Protein AF-A0A1B6ILL7-F1 (afdb_monomer_lite)

Organism: NCBI:txid320908

Sequence (330 aa):
GHCGGVLTAARGVIQTPQFPRRFSTPLHCRWVVDASHHANSQDSSIVVYFTQLFVSGGLTFTEFDYYEPDSTFQLGGRVIHTVTEQNVTTVQWLMTPRHYLVIDFSLERLEGNHLRVLDDLLEVYGFNITYEIRSEVRNTSCSVIGCSLSGHCYASRDFRDYWCACFEGFFGPDCGQGPLCQSTSLCKNGATCRQAGAAVVICMCPEGFTGTKCEVPLLDDGCEEEDGCTTQCPEDATGEPCACSPNSIPLTRDRARYEGTVRLNNVSAVRTCLESATCTLKPMLTKQISKYLKSSNLSVTEDLRVIDVGFSGEVRFHFWGGKRDGSRVR

Secondary structure (DSSP, 8-state):
---EEEE-SSEEEEE-TTTTS---SSEEEEEEEE-GGGTTSTT-EEEEEEEEE-BSSSEEEEEESEE-TT-S-EES-EEEEE--TTTTTT--EEEESSSEEEEEEEES-STT-B---TTTT----SEEEEEEEESS--TT---TTTTTTSEEEEE-TTSS-EEEEEPTT-BSTTS-B-PBPS-TTSS-TTPEEEEETTTEEEEEPPTTEESTTS-EE-------S-TT------TT-SS------TT-----S-EEEEEEEEE-S-HHHHHHHHTSTT--HHHHHHHHHHHHHHHTT-S-EEEEEEEEE-TTSEEEEEEEEEGGGHHHH-

Radius of gyration: 26.34 Å; chains: 1; bounding box: 54×64×72 Å

InterPro domains:
  IPR000742 EGF-like domain [PF00008] (181-211)
  IPR000742 EGF-like domain [PS00022] (164-175)
  IPR000742 EGF-like domain [PS00022] (203-214)
  IPR000742 EGF-like domain [PS01186] (164-175)
  IPR000742 EGF-like domain [PS01186] (203-214)
  IPR000742 EGF-like domain [PS50026] (138-176)
  IPR000742 EGF-like domain [PS50026] (177-215)
  IPR000742 EGF-like domain [SM00181] (141-176)
  IPR000742 EGF-like domain [SM00181] (180-215)
  IPR000859 CUB domain [PS01180] (3-134)
  IPR035914 Spermadhesin, CUB domain superfamily [G3DSA:2.60.120.290] (2-135)
  IPR035914 Spermadhesin, CUB domain superfamily [SSF49854] (2-132)
  IPR050906 Notch signaling pathway [PTHR24044] (140-257)

Structure (mmCIF, N/CA/C/O backbone):
data_AF-A0A1B6ILL7-F1
#
_entry.id   AF-A0A1B6ILL7-F1
#
loop_
_atom_site.group_PDB
_atom_site.id
_atom_site.type_symbol
_atom_site.label_atom_id
_atom_site.label_alt_id
_atom_site.label_comp_id
_atom_site.label_asym_id
_atom_site.label_entity_id
_atom_site.label_seq_id
_atom_site.pdbx_PDB_ins_code
_atom_site.Cartn_x
_atom_site.Cartn_y
_atom_site.Cartn_z
_atom_site.occupancy
_atom_site.B_iso_or_equiv
_atom_site.auth_seq_id
_atom_site.auth_comp_id
_atom_site.auth_asym_id
_atom_site.auth_atom_id
_atom_site.pdbx_PDB_model_num
ATOM 1 N N . GLY A 1 1 ? 7.041 -22.962 -13.239 1.00 51.34 1 GLY A N 1
ATOM 2 C CA . GLY A 1 1 ? 6.273 -22.129 -14.182 1.00 51.34 1 GLY A CA 1
ATOM 3 C C . GLY A 1 1 ? 7.066 -20.870 -14.416 1.00 51.34 1 GLY A C 1
ATOM 4 O O . GLY A 1 1 ? 7.533 -20.309 -13.438 1.00 51.34 1 GLY A O 1
ATOM 5 N N . HIS A 1 2 ? 7.299 -20.487 -15.668 1.00 74.31 2 HIS A N 1
ATOM 6 C CA . HIS A 1 2 ? 8.065 -19.281 -15.983 1.00 74.31 2 HIS A CA 1
ATOM 7 C C . HIS A 1 2 ? 7.314 -18.038 -15.475 1.00 74.31 2 HIS A C 1
ATOM 9 O O . HIS A 1 2 ? 6.104 -17.929 -15.670 1.00 74.31 2 HIS A O 1
ATOM 15 N N . CYS A 1 3 ? 8.022 -17.135 -14.804 1.00 90.81 3 CYS A N 1
ATOM 16 C CA . CYS A 1 3 ? 7.540 -15.834 -14.345 1.00 90.81 3 CYS A CA 1
ATOM 17 C C . CYS A 1 3 ? 8.631 -14.791 -14.569 1.00 90.81 3 CYS A C 1
ATOM 19 O O . CYS A 1 3 ? 9.808 -15.137 -14.656 1.00 90.81 3 CYS A O 1
ATOM 21 N N . GLY A 1 4 ? 8.240 -13.522 -14.638 1.00 93.25 4 GLY A N 1
ATOM 22 C CA . GLY A 1 4 ? 9.152 -12.443 -14.990 1.00 93.25 4 GLY A CA 1
ATOM 23 C C . GLY A 1 4 ? 9.047 -12.020 -16.452 1.00 93.25 4 GLY A C 1
ATOM 24 O O . GLY A 1 4 ? 8.109 -12.396 -17.157 1.00 93.25 4 GLY A O 1
ATOM 25 N N . GLY A 1 5 ? 10.017 -11.223 -16.886 1.00 94.25 5 GLY A N 1
ATOM 26 C CA . GLY A 1 5 ? 10.112 -10.673 -18.236 1.00 94.25 5 GLY A CA 1
ATOM 27 C C . GLY A 1 5 ? 10.244 -9.152 -18.251 1.00 94.25 5 GLY A C 1
ATOM 28 O O . GLY A 1 5 ? 10.162 -8.486 -17.216 1.00 94.25 5 GLY A O 1
ATOM 29 N N . VAL A 1 6 ? 10.451 -8.606 -19.448 1.00 95.06 6 VAL A N 1
ATOM 30 C CA . VAL A 1 6 ? 10.576 -7.162 -19.676 1.00 95.06 6 VAL A CA 1
ATOM 31 C C . VAL A 1 6 ? 9.208 -6.573 -20.014 1.00 95.06 6 VAL A C 1
ATOM 33 O O . VAL A 1 6 ? 8.474 -7.104 -20.847 1.00 95.06 6 VAL A O 1
ATOM 36 N N . LEU A 1 7 ? 8.866 -5.473 -19.354 1.00 95.75 7 LEU A N 1
ATOM 37 C CA . LEU A 1 7 ? 7.587 -4.785 -19.422 1.00 95.75 7 LEU A CA 1
ATOM 38 C C . LEU A 1 7 ? 7.812 -3.375 -19.974 1.00 95.75 7 LEU A C 1
ATOM 40 O O . LEU A 1 7 ? 8.298 -2.496 -19.270 1.00 95.75 7 LEU A O 1
ATOM 44 N N . THR A 1 8 ? 7.434 -3.162 -21.234 1.00 94.06 8 THR A N 1
ATOM 45 C CA . THR A 1 8 ? 7.598 -1.880 -21.946 1.00 94.06 8 THR A CA 1
ATOM 46 C C . THR A 1 8 ? 6.289 -1.108 -22.103 1.00 94.06 8 THR A C 1
ATOM 48 O O . THR A 1 8 ? 6.267 -0.006 -22.646 1.00 94.06 8 THR A O 1
ATOM 51 N N . ALA A 1 9 ? 5.158 -1.673 -21.673 1.00 93.69 9 ALA A N 1
ATOM 52 C CA . ALA A 1 9 ? 3.874 -0.985 -21.737 1.00 93.69 9 ALA A CA 1
ATOM 53 C C . ALA A 1 9 ? 3.819 0.156 -20.709 1.00 93.69 9 ALA A C 1
ATOM 55 O O . ALA A 1 9 ? 4.300 -0.002 -19.589 1.00 93.69 9 ALA A O 1
ATOM 56 N N . ALA A 1 10 ? 3.140 1.257 -21.057 1.00 92.56 10 ALA A N 1
ATOM 57 C CA . ALA A 1 10 ? 2.941 2.418 -20.177 1.00 92.56 10 ALA A CA 1
ATOM 58 C C . ALA A 1 10 ? 2.243 2.080 -18.849 1.00 92.56 10 ALA A C 1
ATOM 60 O O . ALA A 1 10 ? 2.272 2.864 -17.908 1.00 92.56 10 ALA A O 1
ATOM 61 N N . ARG A 1 11 ? 1.566 0.934 -18.783 1.00 94.19 11 ARG A N 1
ATOM 62 C CA . ARG A 1 11 ? 0.926 0.409 -17.584 1.00 94.19 11 ARG A CA 1
ATOM 63 C C . ARG A 1 11 ? 0.717 -1.089 -17.711 1.00 94.19 11 ARG A C 1
ATOM 65 O O . ARG A 1 11 ? 0.526 -1.586 -18.823 1.00 94.19 11 ARG A O 1
ATOM 72 N N . GLY A 1 12 ? 0.664 -1.786 -16.587 1.00 95.31 12 GLY A N 1
ATOM 73 C CA . GLY A 1 12 ? 0.350 -3.207 -16.570 1.00 95.31 12 GLY A CA 1
ATOM 74 C C . GLY A 1 12 ? 0.209 -3.786 -15.170 1.00 95.31 12 GLY A C 1
ATOM 75 O O . GLY A 1 12 ? 0.117 -3.067 -14.177 1.00 95.31 12 GLY A O 1
ATOM 76 N N . VAL A 1 13 ? 0.173 -5.114 -15.125 1.00 95.88 13 VAL A N 1
ATOM 77 C CA . VAL A 1 13 ? 0.046 -5.911 -13.906 1.00 95.88 13 VAL A CA 1
ATOM 78 C C . VAL A 1 13 ? 1.269 -6.802 -13.765 1.00 95.88 13 VAL A C 1
ATOM 80 O O . VAL A 1 13 ? 1.734 -7.385 -14.746 1.00 95.88 13 VAL A O 1
ATOM 83 N N . ILE A 1 14 ? 1.746 -6.947 -12.536 1.00 97.00 14 ILE A N 1
ATOM 84 C CA . ILE A 1 14 ? 2.821 -7.853 -12.155 1.00 97.00 14 ILE A CA 1
ATOM 85 C C . ILE A 1 14 ? 2.246 -8.813 -11.127 1.00 97.00 14 ILE A C 1
ATOM 87 O O . ILE A 1 14 ? 1.774 -8.398 -10.070 1.00 97.00 14 ILE A O 1
ATOM 91 N N . GLN A 1 15 ? 2.256 -10.101 -11.452 1.00 95.69 15 GLN A N 1
ATOM 92 C CA . GLN A 1 15 ? 1.637 -11.114 -10.609 1.00 95.69 15 GLN A CA 1
ATOM 93 C C . GLN A 1 15 ? 2.487 -12.371 -10.505 1.00 95.69 15 GLN A C 1
ATOM 95 O O . GLN A 1 15 ? 3.164 -12.769 -11.457 1.00 95.69 15 GLN A O 1
ATOM 100 N N . THR A 1 16 ? 2.400 -13.028 -9.355 1.00 94.94 16 THR A N 1
ATOM 101 C CA . THR A 1 16 ? 2.967 -14.363 -9.161 1.00 94.94 16 THR A CA 1
ATOM 102 C C . THR A 1 16 ? 2.256 -15.397 -10.041 1.00 94.94 16 THR A C 1
ATOM 104 O O . THR A 1 16 ? 1.079 -15.223 -10.378 1.00 94.94 16 THR A O 1
ATOM 107 N N . PRO A 1 17 ? 2.921 -16.512 -10.398 1.00 93.81 17 PRO A N 1
ATOM 108 C CA . PRO A 1 17 ? 2.271 -17.611 -11.103 1.00 93.81 17 PRO A CA 1
ATOM 109 C C . PRO A 1 17 ? 0.996 -18.058 -10.395 1.00 93.81 17 PRO A C 1
ATOM 111 O O . PRO A 1 17 ? 0.984 -18.195 -9.177 1.00 93.81 17 PRO A O 1
ATOM 114 N N . GLN A 1 18 ? -0.053 -18.330 -11.172 1.00 91.19 18 GLN A N 1
ATOM 115 C CA . GLN A 1 18 ? -1.309 -18.910 -10.683 1.00 91.19 18 GLN A CA 1
ATOM 116 C C . GLN A 1 18 ? -2.054 -18.072 -9.631 1.00 91.19 18 GLN A C 1
ATOM 118 O O . GLN A 1 18 ? -3.020 -18.584 -9.068 1.00 91.19 18 GLN A O 1
ATOM 123 N N . PHE A 1 19 ? -1.677 -16.805 -9.410 1.00 91.38 19 PHE A N 1
ATOM 124 C CA . PHE A 1 19 ? -2.383 -15.904 -8.498 1.00 91.38 19 PHE A CA 1
ATOM 125 C C . PHE A 1 19 ? -3.909 -15.947 -8.742 1.00 91.38 19 PHE A C 1
ATOM 127 O O . PHE A 1 19 ? -4.333 -15.888 -9.900 1.00 91.38 19 PHE A O 1
ATOM 134 N N . PRO A 1 20 ? -4.753 -16.059 -7.697 1.00 91.19 20 PRO A N 1
ATOM 135 C CA . PRO A 1 20 ? -4.432 -16.056 -6.261 1.00 91.19 20 PRO A CA 1
ATOM 136 C C . PRO A 1 20 ? -4.118 -17.441 -5.662 1.00 91.19 20 PRO A C 1
ATOM 138 O O . PRO A 1 20 ? -4.041 -17.583 -4.447 1.00 91.19 20 PRO A O 1
ATOM 141 N N . ARG A 1 21 ? -3.983 -18.490 -6.477 1.00 89.12 21 ARG A N 1
ATOM 142 C CA . ARG A 1 21 ? -3.781 -19.872 -6.017 1.00 89.12 21 ARG A CA 1
ATOM 143 C C . ARG A 1 21 ? -2.320 -20.148 -5.656 1.00 89.12 21 ARG A C 1
ATOM 145 O O . ARG A 1 21 ? -1.407 -19.445 -6.083 1.00 89.12 21 ARG A O 1
ATOM 152 N N . ARG A 1 22 ? -2.110 -21.235 -4.906 1.00 88.81 22 ARG A N 1
ATOM 153 C CA . ARG A 1 22 ? -0.781 -21.791 -4.595 1.00 88.81 22 ARG A CA 1
ATOM 154 C C . ARG A 1 22 ? 0.027 -22.030 -5.874 1.00 88.81 22 ARG A C 1
ATOM 156 O O . ARG A 1 22 ? -0.527 -22.487 -6.869 1.00 88.81 22 ARG A O 1
ATOM 163 N N . PHE A 1 23 ? 1.334 -21.807 -5.794 1.00 89.81 23 PHE A N 1
ATOM 164 C CA . PHE A 1 23 ? 2.310 -22.041 -6.862 1.00 89.81 23 PHE A CA 1
ATOM 165 C C . PHE A 1 23 ? 3.523 -22.814 -6.328 1.00 89.81 23 PHE A C 1
ATOM 167 O O . PHE A 1 23 ? 3.747 -22.866 -5.127 1.00 89.81 23 PHE A O 1
ATOM 174 N N . SER A 1 24 ? 4.317 -23.435 -7.199 1.00 90.88 24 SER A N 1
ATOM 175 C CA . SER A 1 24 ? 5.471 -24.250 -6.781 1.00 90.88 24 SER A CA 1
ATOM 176 C C . SER A 1 24 ? 6.665 -23.406 -6.308 1.00 90.88 24 SER A C 1
ATOM 178 O O . SER A 1 24 ? 6.976 -22.393 -6.933 1.00 90.88 24 SER A O 1
ATOM 180 N N . THR A 1 25 ? 7.366 -23.870 -5.267 1.00 90.75 25 THR A N 1
ATOM 181 C CA . THR A 1 25 ? 8.653 -23.328 -4.782 1.00 90.75 25 THR A CA 1
ATOM 182 C C . THR A 1 25 ? 9.772 -24.388 -4.881 1.00 90.75 25 THR A C 1
ATOM 184 O O . THR A 1 25 ? 9.448 -25.580 -4.924 1.00 90.75 25 THR A O 1
ATOM 187 N N . PRO A 1 26 ? 11.068 -24.009 -4.921 1.00 93.25 26 PRO A N 1
ATOM 188 C CA . PRO A 1 26 ? 11.596 -22.643 -4.912 1.00 93.25 26 PRO A CA 1
ATOM 189 C C . PRO A 1 26 ? 11.213 -21.872 -6.180 1.00 93.25 26 PRO A C 1
ATOM 191 O O . PRO A 1 26 ? 11.161 -22.431 -7.276 1.00 93.25 26 PRO A O 1
ATOM 194 N N . LEU A 1 27 ? 10.882 -20.594 -6.016 1.00 93.31 27 LEU A N 1
ATOM 195 C CA . LEU A 1 27 ? 10.456 -19.703 -7.088 1.00 93.31 27 LEU A CA 1
ATOM 196 C C . LEU A 1 27 ? 11.393 -18.501 -7.151 1.00 93.31 27 LEU A C 1
ATOM 198 O O . LEU A 1 27 ? 11.634 -17.854 -6.135 1.00 93.31 27 LEU A O 1
ATOM 202 N N . HIS A 1 28 ? 11.863 -18.181 -8.354 1.00 95.06 28 HIS A N 1
ATOM 203 C CA . HIS A 1 28 ? 12.592 -16.953 -8.639 1.00 95.06 28 HIS A CA 1
ATOM 204 C C . HIS A 1 28 ? 11.979 -16.290 -9.871 1.00 95.06 28 HIS A C 1
ATOM 206 O O . HIS A 1 28 ? 11.934 -16.887 -10.947 1.00 95.06 28 HIS A O 1
ATOM 212 N N . CYS A 1 29 ? 11.479 -15.072 -9.696 1.00 96.31 29 CYS A N 1
ATOM 213 C CA . CYS A 1 29 ? 10.877 -14.266 -10.745 1.00 96.31 29 CYS A CA 1
ATOM 214 C C . CYS A 1 29 ? 11.574 -12.911 -10.804 1.00 96.31 29 CYS A C 1
ATOM 216 O O . CYS A 1 29 ? 11.812 -12.298 -9.764 1.00 96.31 29 CYS A O 1
ATOM 218 N N . ARG A 1 30 ? 11.814 -12.415 -12.017 1.00 96.25 30 ARG A N 1
ATOM 219 C CA . ARG A 1 30 ? 12.350 -11.073 -12.247 1.00 96.25 30 ARG A CA 1
ATOM 220 C C . ARG A 1 30 ? 11.538 -10.348 -13.301 1.00 96.25 30 ARG A C 1
ATOM 222 O O . ARG A 1 30 ? 11.505 -10.778 -14.453 1.00 96.25 30 ARG A O 1
ATOM 229 N N . TRP A 1 31 ? 10.924 -9.236 -12.924 1.00 97.38 31 TRP A N 1
ATOM 230 C CA . TRP A 1 31 ? 10.285 -8.319 -13.863 1.00 97.38 31 TRP A CA 1
ATOM 231 C C . TRP A 1 31 ? 11.134 -7.069 -14.025 1.00 97.38 31 TRP A C 1
ATOM 233 O O . TRP A 1 31 ? 11.670 -6.554 -13.049 1.00 97.38 31 TRP A O 1
ATOM 243 N N . VAL A 1 32 ? 11.241 -6.578 -15.254 1.00 96.44 32 VAL A N 1
ATOM 244 C CA . VAL A 1 32 ? 11.964 -5.344 -15.572 1.00 96.44 32 VAL A CA 1
ATOM 245 C C . VAL A 1 32 ? 10.976 -4.390 -16.214 1.00 96.44 32 VAL A C 1
ATOM 247 O O . VAL A 1 32 ? 10.516 -4.650 -17.321 1.00 96.44 32 VAL A O 1
ATOM 250 N N . VAL A 1 33 ? 10.623 -3.310 -15.528 1.00 96.62 33 VAL A N 1
ATOM 251 C CA . VAL A 1 33 ? 9.832 -2.227 -16.117 1.00 96.62 33 VAL A CA 1
ATOM 252 C C . VAL A 1 33 ? 10.791 -1.277 -16.817 1.00 96.62 33 VAL A C 1
ATOM 254 O O . VAL A 1 33 ? 11.642 -0.669 -16.167 1.00 96.62 33 VAL A O 1
ATOM 257 N N . ASP A 1 34 ? 10.645 -1.177 -18.134 1.00 94.12 34 ASP A N 1
ATOM 258 C CA . ASP A 1 34 ? 11.431 -0.305 -18.998 1.00 94.12 34 ASP A CA 1
ATOM 259 C C . ASP A 1 34 ? 10.568 0.874 -19.465 1.00 94.12 34 ASP A C 1
ATOM 261 O O . ASP A 1 34 ? 9.656 0.743 -20.287 1.00 94.12 34 ASP A O 1
ATOM 265 N N . ALA A 1 35 ? 10.869 2.041 -18.903 1.00 92.94 35 ALA A N 1
ATOM 266 C CA . ALA A 1 35 ? 10.242 3.316 -19.208 1.00 92.94 35 ALA A CA 1
ATOM 267 C C . ALA A 1 35 ? 11.091 4.205 -20.132 1.00 92.94 35 ALA A C 1
ATOM 269 O O . ALA A 1 35 ? 10.715 5.354 -20.372 1.00 92.94 35 ALA A O 1
ATOM 270 N N . SER A 1 36 ? 12.206 3.707 -20.680 1.00 88.75 36 SER A N 1
ATOM 271 C CA . SER A 1 36 ? 13.132 4.496 -21.509 1.00 88.75 36 SER A CA 1
ATOM 272 C C . SER A 1 36 ? 12.457 5.095 -22.749 1.00 88.75 36 SER A C 1
ATOM 274 O O . SER A 1 36 ? 12.688 6.251 -23.096 1.00 88.75 36 SER A O 1
ATOM 276 N N . HIS A 1 37 ? 11.540 4.351 -23.370 1.00 84.38 37 HIS A N 1
ATOM 277 C CA . HIS A 1 37 ? 10.774 4.799 -24.537 1.00 84.38 37 HIS A CA 1
ATOM 278 C C . HIS A 1 37 ? 9.607 5.742 -24.202 1.00 84.38 37 HIS A C 1
ATOM 280 O O . HIS A 1 37 ? 9.042 6.366 -25.100 1.00 84.38 37 HIS A O 1
ATOM 286 N N . HIS A 1 38 ? 9.245 5.861 -22.922 1.00 79.88 38 HIS A N 1
ATOM 287 C CA . HIS A 1 38 ? 8.177 6.747 -22.440 1.00 79.88 38 HIS A CA 1
ATOM 288 C C . HIS A 1 38 ? 8.719 8.090 -21.928 1.00 79.88 38 HIS A C 1
ATOM 290 O O . HIS A 1 38 ? 7.943 8.994 -21.626 1.00 79.88 38 HIS A O 1
ATOM 296 N N . ALA A 1 39 ? 10.046 8.253 -21.930 1.00 60.75 39 ALA A N 1
ATOM 297 C CA . ALA A 1 39 ? 10.789 9.416 -21.449 1.00 60.75 39 ALA A CA 1
ATOM 298 C C . ALA A 1 39 ? 10.641 10.701 -22.294 1.00 60.75 39 ALA A C 1
ATOM 300 O O . ALA A 1 39 ? 11.351 11.676 -22.054 1.00 60.75 39 ALA A O 1
ATOM 301 N N . ASN A 1 40 ? 9.713 10.754 -23.260 1.00 59.31 40 ASN A N 1
ATOM 302 C CA . ASN A 1 40 ? 9.445 11.976 -24.034 1.00 59.31 40 ASN A CA 1
ATOM 303 C C . ASN A 1 40 ? 8.960 13.154 -23.160 1.00 59.31 40 ASN A C 1
ATOM 305 O O . ASN A 1 40 ? 8.982 14.297 -23.611 1.00 59.31 40 ASN A O 1
ATOM 309 N N . SER A 1 41 ? 8.580 12.904 -21.905 1.00 56.78 41 SER A N 1
ATOM 310 C CA . SER A 1 41 ? 8.524 13.910 -20.843 1.00 56.78 41 SER A CA 1
ATOM 311 C C . SER A 1 41 ? 9.617 13.611 -19.814 1.00 56.78 41 SER A C 1
ATOM 313 O O . SER A 1 41 ? 9.608 12.525 -19.228 1.00 56.78 41 SER A O 1
ATOM 315 N N . GLN A 1 42 ? 10.506 14.575 -19.548 1.00 58.03 42 GLN A N 1
ATOM 316 C CA . GLN A 1 42 ? 11.561 14.491 -18.518 1.00 58.03 42 GLN A CA 1
ATOM 317 C C . GLN A 1 42 ? 11.028 14.185 -17.100 1.00 58.03 42 GLN A C 1
ATOM 319 O O . GLN A 1 42 ? 11.813 13.856 -16.218 1.00 58.03 42 GLN A O 1
ATOM 324 N N . ASP A 1 43 ? 9.707 14.211 -16.908 1.00 68.25 43 ASP A N 1
ATOM 325 C CA . ASP A 1 43 ? 9.024 13.988 -15.632 1.00 68.25 43 ASP A CA 1
ATOM 326 C C . ASP A 1 43 ? 8.344 12.611 -15.515 1.00 68.25 43 ASP A C 1
ATOM 328 O O . ASP A 1 43 ? 7.605 12.365 -14.564 1.00 68.25 43 ASP A O 1
ATOM 332 N N . SER A 1 44 ? 8.527 11.696 -16.476 1.00 83.88 44 SER A N 1
ATOM 333 C CA . SER A 1 44 ? 7.911 10.362 -16.379 1.00 83.88 44 SER A CA 1
ATOM 334 C C . SER A 1 44 ? 8.606 9.501 -15.318 1.00 83.88 44 SER A C 1
ATOM 336 O O . SER A 1 44 ? 9.808 9.266 -15.379 1.00 83.88 44 SER A O 1
ATOM 338 N N . SER A 1 45 ? 7.838 9.026 -14.339 1.00 92.69 45 SER A N 1
ATOM 339 C CA . SER A 1 45 ? 8.294 8.142 -13.265 1.00 92.69 45 SER A CA 1
ATOM 340 C C . SER A 1 45 ? 7.577 6.798 -13.345 1.00 92.69 45 SER A C 1
ATOM 342 O O . SER A 1 45 ? 6.466 6.698 -13.865 1.00 92.69 45 SER A O 1
ATOM 344 N N . ILE A 1 46 ? 8.190 5.745 -12.819 1.00 95.38 46 ILE A N 1
ATOM 345 C CA . ILE A 1 46 ? 7.537 4.443 -12.674 1.00 95.38 46 ILE A CA 1
ATOM 346 C C . ILE A 1 46 ? 6.866 4.417 -11.306 1.00 95.38 46 ILE A C 1
ATOM 348 O O . ILE A 1 46 ? 7.543 4.520 -10.283 1.00 95.38 46 ILE A O 1
ATOM 352 N N . VAL A 1 47 ? 5.543 4.269 -11.285 1.00 95.88 47 VAL A N 1
ATOM 353 C CA . VAL A 1 47 ? 4.745 4.123 -10.065 1.00 95.88 47 VAL A CA 1
ATOM 354 C C . VAL A 1 47 ? 4.238 2.691 -9.979 1.00 95.88 47 VAL A C 1
ATOM 356 O O . VAL A 1 47 ? 3.670 2.176 -10.941 1.00 95.88 47 VAL A O 1
ATOM 359 N N . VAL A 1 48 ? 4.415 2.053 -8.827 1.00 97.31 48 VAL A N 1
ATOM 360 C CA . VAL A 1 48 ? 3.876 0.719 -8.539 1.00 97.31 48 VAL A CA 1
ATOM 361 C C . VAL A 1 48 ? 2.904 0.833 -7.375 1.00 97.31 48 VAL A C 1
ATOM 363 O O . VAL A 1 48 ? 3.273 1.337 -6.316 1.00 97.31 48 VAL A O 1
ATOM 366 N N . TYR A 1 49 ? 1.677 0.353 -7.561 1.00 96.12 49 TYR A N 1
ATOM 367 C CA . TYR A 1 49 ? 0.640 0.322 -6.533 1.00 96.12 49 TYR A CA 1
ATOM 368 C C . TYR A 1 49 ? 0.496 -1.096 -5.989 1.00 96.12 49 TYR A C 1
ATOM 370 O O . TYR A 1 49 ? 0.322 -2.060 -6.740 1.00 96.12 49 TYR A O 1
ATOM 378 N N . PHE A 1 50 ? 0.523 -1.236 -4.667 1.00 95.19 50 PHE A N 1
ATOM 379 C CA . PHE A 1 50 ? 0.377 -2.518 -3.982 1.00 95.19 50 PHE A CA 1
ATOM 380 C C . PHE A 1 50 ? -1.100 -2.874 -3.809 1.00 95.19 50 PHE A C 1
ATOM 382 O O . PHE A 1 50 ? -1.601 -3.051 -2.698 1.00 95.19 50 PHE A O 1
ATOM 389 N N . THR A 1 51 ? -1.796 -2.981 -4.944 1.00 94.56 51 THR A N 1
ATOM 390 C CA . THR A 1 51 ? -3.223 -3.307 -5.018 1.00 94.56 51 THR A CA 1
ATOM 391 C C . THR A 1 51 ? -3.522 -4.607 -4.285 1.00 94.56 51 THR A C 1
ATOM 393 O O . THR A 1 51 ? -4.333 -4.625 -3.365 1.00 94.56 51 THR A O 1
ATOM 396 N N . GLN A 1 52 ? -2.830 -5.693 -4.630 1.00 93.88 52 GLN A N 1
ATOM 397 C CA . GLN A 1 52 ? -3.048 -7.011 -4.032 1.00 93.88 52 GLN A CA 1
ATOM 398 C C . GLN A 1 52 ? -1.717 -7.645 -3.625 1.00 93.88 52 GLN A C 1
ATOM 400 O O . GLN A 1 52 ? -1.244 -8.589 -4.257 1.00 93.88 52 GLN A O 1
ATOM 405 N N . LEU A 1 53 ? -1.085 -7.097 -2.585 1.00 93.31 53 LEU A N 1
ATOM 406 C CA . LEU A 1 53 ? 0.158 -7.620 -2.016 1.00 93.31 53 LEU A CA 1
ATOM 407 C C . LEU A 1 53 ? -0.152 -8.503 -0.801 1.00 93.31 53 LEU A C 1
ATOM 409 O O . LEU A 1 53 ? -0.507 -7.989 0.255 1.00 93.31 53 LEU A O 1
ATOM 413 N N . PHE A 1 54 ? -0.008 -9.823 -0.952 1.00 90.94 54 PHE A N 1
ATOM 414 C CA . PHE A 1 54 ? -0.234 -10.784 0.135 1.00 90.94 54 PHE A CA 1
ATOM 415 C C . PHE A 1 54 ? 1.040 -11.492 0.596 1.00 90.94 54 PHE A C 1
ATOM 417 O O . PHE A 1 54 ? 0.960 -12.353 1.464 1.00 90.94 54 PHE A O 1
ATOM 424 N N . VAL A 1 55 ? 2.214 -11.150 0.058 1.00 91.38 55 VAL A N 1
ATOM 425 C CA . VAL A 1 55 ? 3.495 -11.689 0.544 1.00 91.38 55 VAL A CA 1
ATOM 426 C C . VAL A 1 55 ? 4.106 -10.772 1.598 1.00 91.38 55 VAL A C 1
ATOM 428 O O . VAL A 1 55 ? 4.081 -9.555 1.440 1.00 91.38 55 VAL A O 1
ATOM 431 N N . SER A 1 56 ? 4.667 -11.346 2.662 1.00 89.19 56 SER A N 1
ATOM 432 C CA . SER A 1 56 ? 5.333 -10.603 3.743 1.00 89.19 56 SER A CA 1
ATOM 433 C C . SER A 1 56 ? 6.845 -10.444 3.540 1.00 89.19 56 SER A C 1
ATOM 435 O O . SER A 1 56 ? 7.501 -9.749 4.314 1.00 89.19 56 SER A O 1
ATOM 437 N N . GLY A 1 57 ? 7.404 -11.049 2.492 1.00 92.12 57 GLY A N 1
ATOM 438 C CA . GLY A 1 57 ? 8.830 -11.024 2.200 1.00 92.12 57 GLY A CA 1
ATOM 439 C C . GLY A 1 57 ? 9.187 -11.592 0.828 1.00 92.12 57 GLY A C 1
ATOM 440 O O . GLY A 1 57 ? 8.342 -12.094 0.080 1.00 92.12 57 GLY A O 1
ATOM 441 N N . GLY A 1 58 ? 10.474 -11.486 0.490 1.00 93.06 58 GLY A N 1
ATOM 442 C CA . GLY A 1 58 ? 11.049 -12.020 -0.748 1.00 93.06 58 GLY A CA 1
ATOM 443 C C . GLY A 1 58 ? 10.861 -11.143 -1.988 1.00 93.06 58 GLY A C 1
ATOM 444 O O . GLY A 1 58 ? 11.393 -11.496 -3.035 1.00 93.06 58 GLY A O 1
ATOM 445 N N . LEU A 1 59 ? 10.144 -10.016 -1.885 1.00 97.00 59 LEU A N 1
ATOM 446 C CA . LEU A 1 59 ? 9.901 -9.064 -2.974 1.00 97.00 59 LEU A CA 1
ATOM 447 C C . LEU A 1 59 ? 10.776 -7.810 -2.812 1.00 97.00 59 LEU A C 1
ATOM 449 O O . LEU A 1 59 ? 10.684 -7.117 -1.798 1.00 97.00 59 LEU A O 1
ATOM 453 N N . THR A 1 60 ? 11.596 -7.506 -3.816 1.00 98.12 60 THR A N 1
ATOM 454 C CA . THR A 1 60 ? 12.547 -6.384 -3.812 1.00 98.12 60 THR A CA 1
ATOM 455 C C . THR A 1 60 ? 12.395 -5.530 -5.063 1.00 98.12 60 THR A C 1
ATOM 457 O O . THR A 1 60 ? 12.208 -6.051 -6.158 1.00 98.12 60 THR A O 1
ATOM 460 N N . PHE A 1 61 ? 12.518 -4.217 -4.891 1.00 98.38 61 PHE A N 1
ATOM 461 C CA . PHE A 1 61 ? 12.423 -3.196 -5.926 1.00 98.38 61 PHE A CA 1
ATOM 462 C C . PHE A 1 61 ? 13.757 -2.456 -6.023 1.00 98.38 61 PHE A C 1
ATOM 464 O O . PHE A 1 61 ? 14.191 -1.817 -5.059 1.00 98.38 61 PHE A O 1
ATOM 471 N N . THR A 1 62 ? 14.393 -2.530 -7.188 1.00 98.12 62 THR A N 1
ATOM 472 C CA . THR A 1 62 ? 15.708 -1.938 -7.455 1.00 98.12 62 THR A CA 1
ATOM 473 C C . THR A 1 62 ? 15.616 -1.031 -8.670 1.00 98.12 62 THR A C 1
ATOM 475 O O . THR A 1 62 ? 15.260 -1.481 -9.756 1.00 98.12 62 THR A O 1
ATOM 478 N N . GLU A 1 63 ? 15.925 0.248 -8.498 1.00 96.81 63 GLU A N 1
ATOM 479 C CA . GLU A 1 63 ? 15.988 1.200 -9.606 1.00 96.81 63 GLU A CA 1
ATOM 480 C C . GLU A 1 63 ? 17.382 1.204 -10.242 1.00 96.81 63 GLU A C 1
ATOM 482 O O . GLU A 1 63 ? 18.378 0.945 -9.561 1.00 96.81 63 GLU A O 1
ATOM 487 N N . PHE A 1 64 ? 17.450 1.520 -11.534 1.00 95.38 64 PHE A N 1
ATOM 488 C CA . PHE A 1 64 ? 18.698 1.624 -12.289 1.00 95.38 64 PHE A CA 1
ATOM 489 C C . PHE A 1 64 ? 18.680 2.842 -13.217 1.00 95.38 64 PHE A C 1
ATOM 491 O O . PHE A 1 64 ? 17.656 3.166 -13.819 1.00 95.38 64 PHE A O 1
ATOM 498 N N . ASP A 1 65 ? 19.838 3.480 -13.385 1.00 91.31 65 ASP A N 1
ATOM 499 C CA . ASP A 1 65 ? 20.050 4.503 -14.418 1.00 91.31 65 ASP A CA 1
ATOM 500 C C . ASP A 1 65 ? 20.058 3.879 -15.815 1.00 91.31 65 ASP A C 1
ATOM 502 O O . ASP A 1 65 ? 19.532 4.444 -16.772 1.00 91.31 65 ASP A O 1
ATOM 506 N N . TYR A 1 66 ? 20.646 2.688 -15.908 1.00 91.12 66 TYR A N 1
ATOM 507 C CA . TYR A 1 66 ? 20.672 1.867 -17.106 1.00 91.12 66 TYR A CA 1
ATOM 508 C C . TYR A 1 66 ? 20.617 0.397 -16.708 1.00 91.12 66 TYR A C 1
ATOM 510 O O . TYR A 1 66 ? 21.380 -0.045 -15.841 1.00 91.12 66 TYR A O 1
ATOM 518 N N . TYR A 1 67 ? 19.737 -0.355 -17.361 1.00 91.56 67 TYR A N 1
ATOM 519 C CA . TYR A 1 67 ? 19.606 -1.787 -17.159 1.00 91.56 67 TYR A CA 1
ATOM 520 C C . TYR A 1 67 ? 19.433 -2.497 -18.496 1.00 91.56 67 TYR A C 1
ATOM 522 O O . TYR A 1 67 ? 18.546 -2.157 -19.275 1.00 91.56 67 TYR A O 1
ATOM 530 N N . GLU A 1 68 ? 20.248 -3.519 -18.728 1.00 88.44 68 GLU A N 1
ATOM 531 C CA . GLU A 1 68 ? 20.127 -4.404 -19.878 1.00 88.44 68 GLU A CA 1
ATOM 532 C C . GLU A 1 68 ? 19.942 -5.848 -19.378 1.00 88.44 68 GLU A C 1
ATOM 534 O O . GLU A 1 68 ? 20.780 -6.340 -18.610 1.00 88.44 68 GLU A O 1
ATOM 539 N N . PRO A 1 69 ? 18.845 -6.533 -19.759 1.00 82.25 69 PRO A N 1
ATOM 540 C CA . PRO A 1 69 ? 18.627 -7.931 -19.401 1.00 82.25 69 PRO A CA 1
ATOM 541 C C . PRO A 1 69 ? 19.787 -8.815 -19.874 1.00 82.25 69 PRO A C 1
ATOM 543 O O . PRO A 1 69 ? 20.287 -8.641 -20.981 1.00 82.25 69 PRO A O 1
ATOM 546 N N . ASP A 1 70 ? 20.209 -9.763 -19.035 1.00 80.81 70 ASP A N 1
ATOM 547 C CA . ASP A 1 70 ? 21.265 -10.751 -19.326 1.00 80.81 70 ASP A CA 1
ATOM 548 C C . ASP A 1 70 ? 22.668 -10.176 -19.631 1.00 80.81 70 ASP A C 1
ATOM 550 O O . ASP A 1 70 ? 23.600 -10.922 -19.938 1.00 80.81 70 ASP A O 1
ATOM 554 N N . SER A 1 71 ? 22.850 -8.863 -19.473 1.00 82.94 71 SER A N 1
ATOM 555 C CA . SER A 1 71 ? 24.131 -8.166 -19.589 1.00 82.94 71 SER A CA 1
ATOM 556 C C . SER A 1 71 ? 24.795 -7.999 -18.222 1.00 82.94 71 SER A C 1
ATOM 558 O O . SER A 1 71 ? 24.141 -7.855 -17.185 1.00 82.94 71 SER A O 1
ATOM 560 N N . THR A 1 72 ? 26.128 -7.987 -18.209 1.00 79.81 72 THR A N 1
ATOM 561 C CA . THR A 1 72 ? 26.917 -7.677 -17.005 1.00 79.81 72 THR A CA 1
ATOM 562 C C . THR A 1 72 ? 26.983 -6.178 -16.725 1.00 79.81 72 THR A C 1
ATOM 564 O O . THR A 1 72 ? 27.383 -5.780 -15.630 1.00 79.81 72 THR A O 1
ATOM 567 N N . PHE A 1 73 ? 26.603 -5.341 -17.694 1.00 83.62 73 PHE A N 1
ATOM 568 C CA . PHE A 1 73 ? 26.662 -3.896 -17.560 1.00 83.62 73 PHE A CA 1
ATOM 569 C C . PHE A 1 73 ? 25.328 -3.331 -17.065 1.00 83.62 73 PHE A C 1
ATOM 571 O O . PHE A 1 73 ? 24.325 -3.313 -17.774 1.00 83.62 73 PHE A O 1
ATOM 578 N N . GLN A 1 74 ? 25.335 -2.842 -15.829 1.00 88.94 74 GLN A N 1
ATOM 579 C CA . GLN A 1 74 ? 24.210 -2.176 -15.179 1.00 88.94 74 GLN A CA 1
ATOM 580 C C . GLN A 1 74 ? 24.750 -0.939 -14.464 1.00 88.94 74 GLN A C 1
ATOM 582 O O . GLN A 1 74 ? 25.837 -0.984 -13.882 1.00 88.94 74 GLN A O 1
ATOM 587 N N . LEU A 1 75 ? 24.007 0.166 -14.497 1.00 90.06 75 LEU A N 1
ATOM 588 C CA . LEU A 1 75 ? 24.451 1.434 -13.922 1.00 90.06 75 LEU A CA 1
ATOM 589 C C . LEU A 1 75 ? 23.464 1.933 -12.870 1.00 90.06 75 LEU A C 1
ATOM 591 O O . LEU A 1 75 ? 22.253 1.920 -13.083 1.00 90.06 75 LEU A O 1
ATOM 595 N N . GLY A 1 76 ? 23.997 2.405 -11.742 1.00 89.19 76 GLY A N 1
ATOM 596 C CA . GLY A 1 76 ? 23.206 3.115 -10.733 1.00 89.19 76 GLY A CA 1
ATOM 597 C C . GLY A 1 76 ? 22.224 2.243 -9.948 1.00 89.19 76 GLY A C 1
ATOM 598 O O . GLY A 1 76 ? 21.242 2.768 -9.435 1.00 89.19 76 GLY A O 1
ATOM 599 N N . GLY A 1 77 ? 22.467 0.931 -9.854 1.00 93.94 77 GLY A N 1
ATOM 600 C CA . GLY A 1 77 ? 21.594 0.001 -9.137 1.00 93.94 77 GLY A CA 1
ATOM 601 C C . GLY A 1 77 ? 21.416 0.376 -7.666 1.00 93.94 77 GLY A C 1
ATOM 602 O O . GLY A 1 77 ? 22.375 0.344 -6.890 1.00 93.94 77 GLY A O 1
ATOM 603 N N . ARG A 1 78 ? 20.185 0.709 -7.270 1.00 96.06 78 ARG A N 1
ATOM 604 C CA . ARG A 1 78 ? 19.832 1.056 -5.888 1.00 96.06 78 ARG A CA 1
ATOM 605 C C . ARG A 1 78 ? 18.526 0.391 -5.481 1.00 96.06 78 ARG A C 1
ATOM 607 O O . ARG A 1 78 ? 17.493 0.584 -6.113 1.00 96.06 78 ARG A O 1
ATOM 614 N N . VAL A 1 79 ? 18.553 -0.357 -4.382 1.00 97.31 79 VAL A N 1
ATOM 615 C CA . VAL A 1 79 ? 17.331 -0.913 -3.789 1.00 97.31 79 VAL A CA 1
ATOM 616 C C . VAL A 1 79 ? 16.528 0.230 -3.172 1.00 97.31 79 VAL A C 1
ATOM 618 O O . VAL A 1 79 ? 17.011 0.905 -2.263 1.00 97.31 79 VAL A O 1
ATOM 621 N N . ILE A 1 80 ? 15.314 0.449 -3.671 1.00 97.06 80 ILE A N 1
ATOM 622 C CA . ILE A 1 80 ? 14.402 1.485 -3.163 1.00 97.06 80 ILE A CA 1
ATOM 623 C C . ILE A 1 80 ? 13.416 0.928 -2.141 1.00 97.06 80 ILE A C 1
ATOM 625 O O . ILE A 1 80 ? 12.948 1.662 -1.274 1.00 97.06 80 ILE A O 1
ATOM 629 N N . HIS A 1 81 ? 13.101 -0.366 -2.225 1.00 97.00 81 HIS A N 1
ATOM 630 C CA . HIS A 1 81 ? 12.195 -1.013 -1.290 1.00 97.00 81 HIS A CA 1
ATOM 631 C C . HIS A 1 81 ? 12.395 -2.529 -1.262 1.00 97.00 81 HIS A C 1
ATOM 633 O O . HIS A 1 81 ? 12.575 -3.164 -2.298 1.00 97.00 81 HIS A O 1
ATOM 639 N N . THR A 1 82 ? 12.277 -3.114 -0.076 1.00 96.69 82 THR A N 1
ATOM 640 C CA . THR A 1 82 ? 12.160 -4.561 0.124 1.00 96.69 82 THR A CA 1
ATOM 641 C C . THR A 1 82 ? 10.959 -4.800 1.018 1.00 96.69 82 THR A C 1
ATOM 643 O O . THR A 1 82 ? 10.866 -4.196 2.089 1.00 96.69 82 THR A O 1
ATOM 646 N N . VAL A 1 83 ? 10.043 -5.663 0.589 1.00 93.69 83 VAL A N 1
ATOM 647 C CA . VAL A 1 83 ? 8.871 -6.022 1.389 1.00 93.69 83 VAL A CA 1
ATOM 648 C C . VAL A 1 83 ? 9.316 -6.855 2.585 1.00 93.69 83 VAL A C 1
ATOM 650 O O . VAL A 1 83 ? 10.107 -7.788 2.453 1.00 93.69 83 VAL A O 1
ATOM 653 N N . THR A 1 84 ? 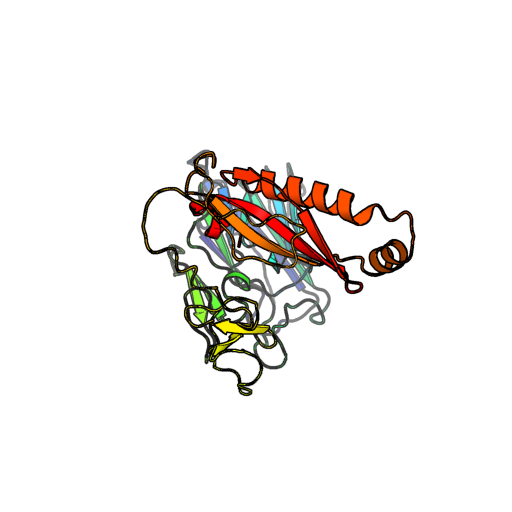8.809 -6.489 3.755 1.00 89.44 84 THR A N 1
ATOM 654 C CA . THR A 1 84 ? 9.057 -7.139 5.041 1.00 89.44 84 THR A CA 1
ATOM 655 C C . THR A 1 84 ? 7.771 -7.146 5.858 1.00 89.44 84 THR A C 1
ATOM 657 O O . THR A 1 84 ? 6.885 -6.316 5.651 1.00 89.44 84 THR A O 1
ATOM 660 N N . GLU A 1 85 ? 7.695 -8.005 6.871 1.00 83.81 85 GLU A N 1
ATOM 661 C CA . GLU A 1 85 ? 6.558 -8.050 7.801 1.00 83.81 85 GLU A CA 1
ATOM 662 C C . GLU A 1 85 ? 6.259 -6.699 8.472 1.00 83.81 85 GLU A C 1
ATOM 664 O O . GLU A 1 85 ? 5.118 -6.423 8.830 1.00 83.81 85 GLU A O 1
ATOM 669 N N . GLN A 1 86 ? 7.268 -5.836 8.623 1.00 80.81 86 GLN A N 1
ATOM 670 C CA . GLN A 1 86 ? 7.133 -4.541 9.295 1.00 80.81 86 GLN A CA 1
ATOM 671 C C . GLN A 1 86 ? 6.554 -3.448 8.391 1.00 80.81 86 GLN A C 1
ATOM 673 O O . GLN A 1 86 ? 5.941 -2.504 8.888 1.00 80.81 86 GLN A O 1
ATOM 678 N N . ASN A 1 87 ? 6.778 -3.537 7.077 1.00 85.25 87 ASN A N 1
ATOM 679 C CA . ASN A 1 87 ? 6.421 -2.474 6.135 1.00 85.25 87 ASN A CA 1
ATOM 680 C C . ASN A 1 87 ? 5.282 -2.846 5.181 1.00 85.25 87 ASN A C 1
ATOM 682 O O . ASN A 1 87 ? 4.680 -1.946 4.597 1.00 85.25 87 ASN A O 1
ATOM 686 N N . VAL A 1 88 ? 4.943 -4.136 5.075 1.00 83.44 88 VAL A N 1
ATOM 687 C CA . VAL A 1 88 ? 3.888 -4.633 4.180 1.00 83.44 88 VAL A CA 1
ATOM 688 C C . VAL A 1 88 ? 2.528 -3.985 4.463 1.00 83.44 88 VAL A C 1
ATOM 690 O O . VAL A 1 88 ? 1.679 -3.918 3.579 1.00 83.44 88 VAL A O 1
ATOM 693 N N . THR A 1 89 ? 2.318 -3.467 5.679 1.00 80.00 89 THR A N 1
ATOM 694 C CA . THR A 1 89 ? 1.075 -2.793 6.067 1.00 80.00 89 THR A CA 1
ATOM 695 C C . THR A 1 89 ? 1.101 -1.268 5.945 1.00 80.00 89 THR A C 1
ATOM 697 O O . THR A 1 89 ? 0.046 -0.637 5.967 1.00 80.00 89 THR A O 1
ATOM 700 N N . THR A 1 90 ? 2.282 -0.658 5.836 1.00 83.00 90 THR A N 1
ATOM 701 C CA . THR A 1 90 ? 2.449 0.805 5.865 1.00 83.00 90 THR A CA 1
ATOM 702 C C . THR A 1 90 ? 2.758 1.388 4.494 1.00 83.00 90 THR A C 1
ATOM 704 O O . THR A 1 90 ? 2.379 2.523 4.211 1.00 83.00 90 THR A O 1
ATOM 707 N N . VAL A 1 91 ? 3.404 0.615 3.620 1.00 87.81 91 VAL A N 1
ATOM 708 C CA . VAL A 1 91 ? 3.737 1.035 2.257 1.00 87.81 91 VAL A CA 1
ATOM 709 C C . VAL A 1 91 ? 2.648 0.554 1.304 1.00 87.8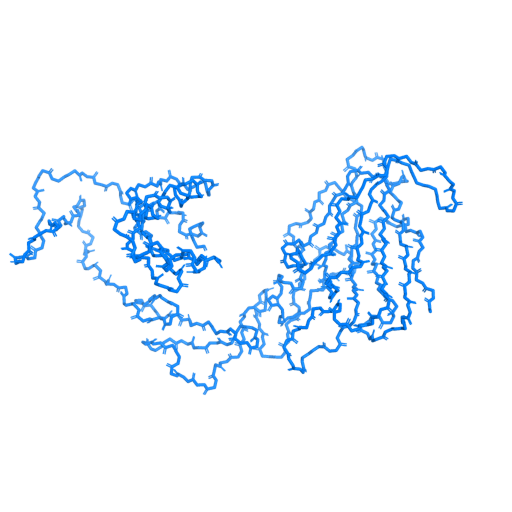1 91 VAL A C 1
ATOM 711 O O . VAL A 1 91 ? 2.378 -0.637 1.218 1.00 87.81 91 VAL A O 1
ATOM 714 N N . GLN A 1 92 ? 2.014 1.486 0.588 1.00 90.50 92 GLN A N 1
ATOM 715 C CA . GLN A 1 92 ? 0.897 1.194 -0.329 1.00 90.50 92 GLN A CA 1
ATOM 716 C C . GLN A 1 92 ? 1.267 1.368 -1.805 1.00 90.50 92 GLN A C 1
ATOM 718 O O . GLN A 1 92 ? 0.600 0.832 -2.690 1.00 90.50 92 GLN A O 1
ATOM 723 N N . TRP A 1 93 ? 2.320 2.130 -2.075 1.00 94.06 93 TRP A N 1
ATOM 724 C CA . TRP A 1 93 ? 2.843 2.389 -3.405 1.00 94.06 93 TRP A CA 1
ATOM 725 C C . TRP A 1 93 ? 4.310 2.801 -3.302 1.00 94.06 93 TRP A C 1
ATOM 727 O O . TRP A 1 93 ? 4.793 3.188 -2.236 1.00 94.06 93 TRP A O 1
ATOM 737 N N . LEU A 1 94 ? 5.012 2.737 -4.427 1.00 95.06 94 LEU A N 1
ATOM 738 C CA . LEU A 1 94 ? 6.351 3.291 -4.595 1.00 95.06 94 LEU A CA 1
ATOM 739 C C . LEU A 1 94 ? 6.456 4.009 -5.934 1.00 95.06 94 LEU A C 1
ATOM 741 O O . LEU A 1 94 ? 5.702 3.729 -6.865 1.00 95.06 94 LEU A O 1
ATOM 745 N N . MET A 1 95 ? 7.395 4.941 -6.015 1.00 95.25 95 MET A N 1
ATOM 746 C CA . MET A 1 95 ? 7.661 5.733 -7.206 1.00 95.25 95 MET A CA 1
ATOM 747 C C . MET A 1 95 ? 9.169 5.871 -7.376 1.00 95.25 95 MET A C 1
ATOM 749 O O . MET A 1 95 ? 9.880 6.131 -6.405 1.00 95.25 95 MET A O 1
ATOM 753 N N . THR A 1 96 ? 9.649 5.720 -8.605 1.00 94.75 96 THR A N 1
ATOM 754 C CA . THR A 1 96 ? 11.031 6.031 -8.972 1.00 94.75 96 THR A CA 1
ATOM 755 C C . THR A 1 96 ? 11.062 6.927 -10.210 1.00 94.75 96 THR A C 1
ATOM 757 O O . THR A 1 96 ? 10.331 6.656 -11.164 1.00 94.75 96 THR A O 1
ATOM 760 N N . PRO A 1 97 ? 11.904 7.976 -10.227 1.00 92.19 97 PRO A N 1
ATOM 761 C CA . PRO A 1 97 ? 12.115 8.799 -11.416 1.00 92.19 97 PRO A CA 1
ATOM 762 C C . PRO A 1 97 ? 13.044 8.128 -12.440 1.00 92.19 97 PRO A C 1
ATOM 764 O O . PRO A 1 97 ? 13.328 8.706 -13.484 1.00 92.19 97 PRO A O 1
ATOM 767 N N . ARG A 1 98 ? 13.590 6.943 -12.136 1.00 92.56 98 ARG A N 1
ATOM 768 C CA . ARG A 1 98 ? 14.483 6.222 -13.043 1.00 92.56 98 ARG A CA 1
ATOM 769 C C . ARG A 1 98 ? 13.692 5.501 -14.127 1.00 92.56 98 ARG A C 1
ATOM 771 O O . ARG A 1 98 ? 12.558 5.076 -13.918 1.00 92.56 98 ARG A O 1
ATOM 778 N N . HIS A 1 99 ? 14.327 5.321 -15.281 1.00 90.81 99 HIS A N 1
ATOM 779 C CA . HIS A 1 99 ? 13.708 4.659 -16.430 1.00 90.81 99 HIS A CA 1
ATOM 780 C C . HIS A 1 99 ? 13.632 3.140 -16.294 1.00 90.81 99 HIS A C 1
ATOM 782 O O . HIS A 1 99 ? 12.873 2.514 -17.025 1.00 90.81 99 HIS A O 1
ATOM 788 N N . TYR A 1 100 ? 14.393 2.552 -15.373 1.00 94.88 100 TYR A N 1
ATOM 789 C CA . TYR A 1 100 ? 14.434 1.111 -15.184 1.00 94.88 100 TYR A CA 1
ATOM 790 C C . TYR A 1 100 ? 14.126 0.761 -13.735 1.00 94.88 100 TYR A C 1
ATOM 792 O O . TYR A 1 100 ? 14.795 1.230 -12.810 1.00 94.88 100 TYR A O 1
ATOM 800 N N . LEU A 1 101 ? 13.129 -0.102 -13.551 1.00 97.31 101 LEU A N 1
ATOM 801 C CA . LEU A 1 101 ? 12.780 -0.683 -12.261 1.00 97.31 101 LEU A CA 1
ATOM 802 C C . LEU A 1 101 ? 12.787 -2.206 -12.374 1.00 97.31 101 LEU A C 1
ATOM 804 O O . LEU A 1 101 ? 11.999 -2.790 -13.117 1.00 97.31 101 LEU A O 1
ATOM 808 N N . VAL A 1 102 ? 13.661 -2.847 -11.608 1.00 97.38 102 VAL A N 1
ATOM 809 C CA . VAL A 1 102 ? 13.751 -4.301 -11.499 1.00 97.38 102 VAL A CA 1
ATOM 810 C C . VAL A 1 102 ? 13.024 -4.752 -10.242 1.00 97.38 102 VAL A C 1
ATOM 812 O O . VAL A 1 102 ? 13.254 -4.230 -9.150 1.00 97.38 102 VAL A O 1
ATOM 815 N N . ILE A 1 103 ? 12.135 -5.722 -10.412 1.00 98.12 103 ILE A N 1
ATOM 816 C CA . ILE A 1 103 ? 11.296 -6.286 -9.363 1.00 98.12 103 ILE A CA 1
ATOM 817 C C . ILE A 1 103 ? 11.640 -7.765 -9.264 1.00 98.12 103 ILE A C 1
ATOM 819 O O . ILE A 1 103 ? 11.279 -8.557 -10.137 1.00 98.12 103 ILE A O 1
ATOM 823 N N . ASP A 1 104 ? 12.355 -8.127 -8.208 1.00 97.38 104 ASP A N 1
ATOM 824 C CA . ASP A 1 104 ? 12.776 -9.496 -7.935 1.00 97.38 104 ASP A CA 1
ATOM 825 C C . ASP A 1 104 ? 11.874 -10.105 -6.864 1.00 97.38 104 ASP A C 1
ATOM 827 O O . ASP A 1 104 ? 11.717 -9.543 -5.780 1.00 97.38 104 ASP A O 1
ATOM 831 N N . PHE A 1 105 ? 11.317 -11.281 -7.148 1.00 97.06 105 PHE A N 1
ATOM 832 C CA . PHE A 1 105 ? 10.620 -12.101 -6.167 1.00 97.06 105 PHE A CA 1
ATOM 833 C C . PHE A 1 105 ? 11.315 -13.449 -6.027 1.00 97.06 105 PHE A C 1
ATOM 835 O O . PHE A 1 105 ? 11.400 -14.206 -6.994 1.00 97.06 105 PHE A O 1
ATOM 842 N N . SER A 1 106 ? 11.799 -13.754 -4.826 1.00 95.38 106 SER A N 1
ATOM 843 C CA . SER A 1 106 ? 12.442 -15.031 -4.512 1.00 95.38 106 SER A CA 1
ATOM 844 C C . SER A 1 106 ? 11.792 -15.666 -3.296 1.00 95.38 106 SER A C 1
ATOM 846 O O . SER A 1 106 ? 11.667 -15.027 -2.251 1.00 95.38 106 SER A O 1
ATOM 848 N N . LEU A 1 107 ? 11.387 -16.926 -3.427 1.00 92.44 107 LEU A N 1
ATOM 849 C CA . LEU A 1 107 ? 10.739 -17.665 -2.356 1.00 92.44 107 LEU A CA 1
ATOM 850 C C . LEU A 1 107 ? 11.166 -19.132 -2.355 1.00 92.44 107 LEU A C 1
ATOM 852 O O . LEU A 1 107 ? 10.858 -19.871 -3.285 1.00 92.44 107 LEU A O 1
ATOM 856 N N . GLU A 1 108 ? 11.812 -19.570 -1.276 1.00 90.81 108 GLU A N 1
ATOM 857 C CA . GLU A 1 108 ? 12.266 -20.959 -1.107 1.00 90.81 108 GLU A CA 1
ATOM 858 C C . GLU A 1 108 ? 11.124 -21.911 -0.727 1.00 90.81 108 GLU A C 1
ATOM 860 O O . GLU A 1 108 ? 11.063 -23.060 -1.169 1.00 90.81 108 GLU A O 1
ATOM 865 N N . ARG A 1 109 ? 10.196 -21.432 0.108 1.00 87.44 109 ARG A N 1
ATOM 866 C CA . ARG A 1 109 ? 9.103 -22.219 0.690 1.00 87.44 109 ARG A CA 1
ATOM 867 C C . ARG A 1 109 ? 7.831 -21.386 0.774 1.00 87.44 109 ARG A C 1
ATOM 869 O O . ARG A 1 109 ? 7.895 -20.191 1.037 1.00 87.44 109 ARG A O 1
ATOM 876 N N . LEU A 1 110 ? 6.672 -22.015 0.586 1.00 80.19 110 LEU A N 1
ATOM 877 C CA . LEU A 1 110 ? 5.375 -21.328 0.666 1.00 80.19 110 LEU A CA 1
ATOM 878 C C . LEU A 1 110 ? 4.953 -20.984 2.102 1.00 80.19 110 LEU A C 1
ATOM 880 O O . LEU A 1 110 ? 4.132 -20.085 2.308 1.00 80.19 110 LEU A O 1
ATOM 884 N N . GLU A 1 111 ? 5.462 -21.714 3.094 1.00 80.88 111 GLU A N 1
ATOM 885 C CA . GLU A 1 111 ? 5.076 -21.536 4.491 1.00 80.88 111 GLU A CA 1
ATOM 886 C C . GLU A 1 111 ? 5.599 -20.209 5.067 1.00 80.88 111 GLU A C 1
ATOM 888 O O . GLU A 1 111 ? 6.755 -19.850 4.872 1.00 80.88 111 GLU A O 1
ATOM 893 N N . GLY A 1 112 ? 4.754 -19.491 5.816 1.00 76.81 112 GLY A N 1
ATOM 894 C CA . GLY A 1 112 ? 5.164 -18.324 6.613 1.00 76.81 112 GLY A CA 1
ATOM 895 C C . GLY A 1 112 ? 5.349 -17.003 5.858 1.00 76.81 112 GLY A C 1
ATOM 896 O O . GLY A 1 112 ? 5.462 -15.975 6.506 1.00 76.81 112 GLY A O 1
ATOM 897 N N . ASN A 1 113 ? 5.315 -16.992 4.521 1.00 81.81 113 ASN A N 1
ATOM 898 C CA . ASN A 1 113 ? 5.548 -15.772 3.730 1.00 81.81 113 ASN A CA 1
ATOM 899 C C . ASN A 1 113 ? 4.272 -15.033 3.283 1.00 81.81 113 ASN A C 1
ATOM 901 O O . ASN A 1 113 ? 4.324 -14.205 2.378 1.00 81.81 113 ASN A O 1
ATOM 905 N N . HIS A 1 114 ? 3.107 -15.371 3.831 1.00 81.88 114 HIS A N 1
ATOM 906 C CA . HIS A 1 114 ? 1.833 -14.827 3.362 1.00 81.88 114 HIS A CA 1
ATOM 907 C C . HIS A 1 114 ? 1.120 -14.075 4.481 1.00 81.88 114 HIS A C 1
ATOM 909 O O . HIS A 1 114 ? 1.013 -14.584 5.597 1.00 81.88 114 HIS A O 1
ATOM 915 N N . LEU A 1 115 ? 0.596 -12.890 4.162 1.00 75.31 115 LEU A N 1
ATOM 916 C CA . LEU A 1 115 ? -0.358 -12.167 4.990 1.00 75.31 115 LEU A CA 1
ATOM 917 C C . LEU A 1 115 ? -1.601 -13.040 5.156 1.00 75.31 115 LEU A C 1
ATOM 919 O O . LEU A 1 115 ? -2.408 -13.187 4.241 1.00 75.31 115 LEU A O 1
ATOM 923 N N . ARG A 1 116 ? -1.740 -13.640 6.336 1.00 63.72 116 ARG A N 1
ATOM 924 C CA . ARG A 1 116 ? -2.935 -14.388 6.710 1.00 63.72 116 ARG A CA 1
ATOM 925 C C . ARG A 1 116 ? -3.921 -13.424 7.344 1.00 63.72 116 ARG A C 1
ATOM 927 O O . ARG A 1 116 ? -3.692 -12.933 8.447 1.00 63.72 116 ARG A O 1
ATOM 934 N N . VAL A 1 117 ? -5.019 -13.166 6.651 1.00 53.69 117 VAL A N 1
ATOM 935 C CA . VAL A 1 117 ? -6.220 -12.646 7.300 1.00 53.69 117 VAL A CA 1
ATOM 936 C C . VAL A 1 117 ? -6.911 -13.866 7.901 1.00 53.69 117 VAL A C 1
ATOM 938 O O . VAL A 1 117 ? -7.220 -14.775 7.143 1.00 53.69 117 VAL A O 1
ATOM 941 N N . LEU A 1 118 ? -6.990 -13.886 9.240 1.00 52.16 118 LEU A N 1
ATOM 942 C CA . LEU A 1 118 ? -7.667 -14.807 10.178 1.00 52.16 118 LEU A CA 1
ATOM 943 C C . LEU A 1 118 ? -8.334 -16.070 9.590 1.00 52.16 118 LEU A C 1
ATOM 945 O O . LEU A 1 118 ? -9.044 -16.001 8.593 1.00 52.16 118 LEU A O 1
ATOM 949 N N . ASP A 1 119 ? -8.104 -17.200 10.273 1.00 45.59 119 ASP A N 1
ATOM 950 C CA . ASP A 1 119 ? -8.511 -18.563 9.900 1.00 45.59 119 ASP A CA 1
ATOM 951 C C . ASP A 1 119 ? -9.822 -18.618 9.083 1.00 45.59 119 ASP A C 1
ATOM 953 O O . ASP A 1 119 ? -10.866 -18.137 9.520 1.00 45.59 119 ASP A O 1
ATOM 957 N N . ASP A 1 120 ? -9.712 -19.211 7.888 1.00 47.44 120 ASP A N 1
ATOM 958 C CA . ASP A 1 120 ? -10.763 -19.529 6.904 1.00 47.44 120 ASP A CA 1
ATOM 959 C C . ASP A 1 120 ? -11.217 -18.478 5.873 1.00 47.44 120 ASP A C 1
ATOM 961 O O . ASP A 1 120 ? -12.072 -18.808 5.051 1.00 47.44 120 ASP A O 1
ATOM 965 N N . LEU A 1 121 ? -10.642 -17.270 5.788 1.00 51.78 121 LEU A N 1
ATOM 966 C CA . LEU A 1 121 ? -11.175 -16.278 4.830 1.00 51.78 121 LEU A CA 1
ATOM 967 C C . LEU A 1 121 ? -10.450 -16.138 3.488 1.00 51.78 121 LEU A C 1
ATOM 969 O O . LEU A 1 121 ? -11.121 -15.832 2.505 1.00 51.78 121 LEU A O 1
ATOM 973 N N . LEU A 1 122 ? -9.142 -16.391 3.365 1.00 59.38 122 LEU A N 1
ATOM 974 C CA . LEU A 1 122 ? -8.453 -16.225 2.075 1.00 59.38 122 LEU A CA 1
ATOM 975 C C . LEU A 1 122 ? -7.259 -17.178 1.913 1.00 59.38 122 LEU A C 1
ATOM 977 O O . LEU A 1 122 ? -6.150 -16.888 2.357 1.00 59.38 122 LEU A O 1
ATOM 981 N N . GLU A 1 123 ? -7.445 -18.282 1.184 1.00 69.81 123 GLU A N 1
ATOM 982 C CA . GLU A 1 123 ? -6.338 -19.067 0.610 1.00 69.81 123 GLU A CA 1
ATOM 983 C C . GLU A 1 123 ? -5.681 -18.314 -0.569 1.00 69.81 123 GLU A C 1
ATOM 985 O O . GLU A 1 123 ? -5.636 -18.807 -1.698 1.00 69.81 123 GLU A O 1
ATOM 990 N N . VAL A 1 124 ? -5.204 -17.089 -0.328 1.00 82.75 124 VAL A N 1
ATOM 991 C CA . VAL A 1 124 ? -4.579 -16.238 -1.347 1.00 82.75 124 VAL A CA 1
ATOM 992 C C . VAL A 1 124 ? -3.061 -16.297 -1.221 1.00 82.75 124 VAL A C 1
ATOM 994 O O . VAL A 1 124 ? -2.491 -16.042 -0.162 1.00 82.75 124 VAL A O 1
ATOM 997 N N . TYR A 1 125 ? -2.406 -16.620 -2.331 1.00 87.88 125 TYR A N 1
ATOM 998 C CA . TYR A 1 125 ? -0.964 -16.796 -2.423 1.00 87.88 125 TYR A CA 1
ATOM 999 C C . TYR A 1 125 ? -0.356 -15.799 -3.400 1.00 87.88 125 TYR A C 1
ATOM 1001 O O . TYR A 1 125 ? -0.880 -15.582 -4.494 1.00 87.88 125 TYR A O 1
ATOM 1009 N N . GLY A 1 126 ? 0.796 -15.247 -3.025 1.00 92.12 126 GLY A N 1
ATOM 1010 C CA . GLY A 1 126 ? 1.558 -14.342 -3.875 1.00 92.12 126 GLY A CA 1
ATOM 1011 C C . GLY A 1 126 ? 0.992 -12.923 -3.944 1.00 92.12 126 GLY A C 1
ATOM 1012 O O . GLY A 1 126 ? 0.581 -12.353 -2.935 1.00 92.12 126 GLY A O 1
ATOM 1013 N N . PHE A 1 127 ? 1.036 -12.315 -5.125 1.00 94.75 127 PHE A N 1
ATOM 1014 C CA . PHE A 1 127 ? 0.589 -10.937 -5.317 1.00 94.75 127 PHE A CA 1
ATOM 1015 C C . PHE A 1 127 ? 0.117 -10.663 -6.745 1.00 94.75 127 PHE A C 1
ATOM 1017 O O . PHE A 1 127 ? 0.476 -11.381 -7.679 1.00 94.75 127 PHE A O 1
ATOM 1024 N N . ASN A 1 128 ? -0.653 -9.585 -6.891 1.00 95.56 128 ASN A N 1
ATOM 1025 C CA . ASN A 1 128 ? -1.084 -8.979 -8.146 1.00 95.56 128 ASN A CA 1
ATOM 1026 C C . ASN A 1 128 ? -1.064 -7.450 -7.973 1.00 95.56 128 ASN A C 1
ATOM 1028 O O . ASN A 1 128 ? -1.995 -6.838 -7.446 1.00 95.56 128 ASN A O 1
ATOM 1032 N N . ILE A 1 129 ? 0.067 -6.846 -8.333 1.00 96.50 129 ILE A N 1
ATOM 1033 C CA . ILE A 1 129 ? 0.330 -5.412 -8.174 1.00 96.50 129 ILE A CA 1
ATOM 1034 C C . ILE A 1 129 ? 0.257 -4.714 -9.531 1.00 96.50 129 ILE A C 1
ATOM 1036 O O . ILE A 1 129 ? 0.580 -5.311 -10.561 1.00 96.50 129 ILE A O 1
ATOM 1040 N N . THR A 1 130 ? -0.154 -3.450 -9.553 1.00 96.44 130 THR A N 1
ATOM 1041 C CA . THR A 1 130 ? -0.235 -2.662 -10.790 1.00 96.44 130 THR A CA 1
ATOM 1042 C C . THR A 1 130 ? 0.945 -1.710 -10.899 1.00 96.44 130 THR A C 1
ATOM 1044 O O . THR A 1 130 ? 1.481 -1.244 -9.894 1.00 96.44 130 THR A O 1
ATOM 1047 N N . TYR A 1 131 ? 1.355 -1.399 -12.126 1.00 96.31 131 TYR A N 1
ATOM 1048 C CA . TYR A 1 131 ? 2.329 -0.345 -12.388 1.00 96.31 131 TYR A CA 1
ATOM 1049 C C . TYR A 1 131 ? 1.838 0.593 -13.492 1.00 96.31 131 TYR A C 1
ATOM 1051 O O . TYR A 1 131 ? 1.114 0.179 -14.403 1.00 96.31 131 TYR A O 1
ATOM 1059 N N . GLU A 1 132 ? 2.250 1.855 -13.419 1.00 94.38 132 GLU A N 1
ATOM 1060 C CA . GLU A 1 132 ? 2.000 2.892 -14.419 1.00 94.38 132 GLU A CA 1
ATOM 1061 C C . GLU A 1 132 ? 3.247 3.768 -14.593 1.00 94.38 132 GLU A C 1
ATOM 1063 O O . GLU A 1 132 ? 3.924 4.096 -13.621 1.00 94.38 132 GLU A O 1
ATOM 1068 N N . ILE A 1 133 ? 3.527 4.186 -15.824 1.00 93.50 133 ILE A N 1
ATOM 1069 C CA . ILE A 1 133 ? 4.529 5.202 -16.144 1.00 93.50 133 ILE A CA 1
ATOM 1070 C C . ILE A 1 133 ? 3.813 6.555 -16.181 1.00 93.50 133 ILE A C 1
ATOM 1072 O O . ILE A 1 133 ? 2.952 6.788 -17.034 1.00 93.50 133 ILE A O 1
ATOM 1076 N N . ARG A 1 134 ? 4.109 7.427 -15.214 1.00 91.00 134 ARG A N 1
ATOM 1077 C CA . ARG A 1 134 ? 3.424 8.710 -14.997 1.00 91.00 134 ARG A CA 1
ATOM 1078 C C . ARG A 1 134 ? 4.266 9.665 -14.151 1.00 91.00 134 ARG A C 1
ATOM 1080 O O . ARG A 1 134 ? 5.136 9.228 -13.414 1.00 91.00 134 ARG A O 1
ATOM 1087 N N . SER A 1 135 ? 3.981 10.960 -14.219 1.00 87.31 135 SER A N 1
ATOM 1088 C CA . SER A 1 135 ? 4.636 11.991 -13.404 1.00 87.31 135 SER A CA 1
ATOM 1089 C C . SER A 1 135 ? 4.205 12.043 -11.937 1.00 87.31 135 SER A C 1
ATOM 1091 O O . SER A 1 135 ? 4.985 12.461 -11.089 1.00 87.31 135 SER A O 1
ATOM 1093 N N . GLU A 1 136 ? 2.980 11.625 -11.619 1.00 86.50 136 GLU A N 1
ATOM 1094 C CA . GLU A 1 136 ? 2.406 11.748 -10.276 1.00 86.50 136 GLU A CA 1
ATOM 1095 C C . GLU A 1 136 ? 1.719 10.456 -9.834 1.00 86.50 136 GLU A C 1
ATOM 1097 O O . GLU A 1 136 ? 1.157 9.712 -10.644 1.00 86.50 136 GLU A O 1
ATOM 1102 N N . VAL A 1 137 ? 1.725 10.216 -8.524 1.00 89.19 137 VAL A N 1
ATOM 1103 C CA . VAL A 1 137 ? 0.976 9.126 -7.893 1.00 89.19 137 VAL A CA 1
ATOM 1104 C C . VAL A 1 137 ? -0.509 9.480 -7.866 1.00 89.19 137 VAL A C 1
ATOM 1106 O O . VAL A 1 137 ? -0.892 10.623 -7.629 1.00 89.19 137 VAL A O 1
ATOM 1109 N N . ARG A 1 138 ? -1.377 8.497 -8.102 1.00 85.56 138 ARG A N 1
ATOM 1110 C CA . ARG A 1 138 ? -2.826 8.704 -8.039 1.00 85.56 138 ARG A CA 1
ATOM 1111 C C . ARG A 1 138 ? -3.323 8.857 -6.608 1.00 85.56 138 ARG A C 1
ATOM 1113 O O . ARG A 1 138 ? -3.079 8.002 -5.768 1.00 85.56 138 ARG A O 1
ATOM 1120 N N . ASN A 1 139 ? -4.176 9.857 -6.397 1.00 82.25 139 ASN A N 1
ATOM 1121 C CA . ASN A 1 139 ? -4.876 10.063 -5.124 1.00 82.25 139 ASN A CA 1
ATOM 1122 C C . ASN A 1 139 ? -5.974 9.021 -4.847 1.00 82.25 139 ASN A C 1
ATOM 1124 O O . ASN A 1 139 ? -6.443 8.920 -3.720 1.00 82.25 139 ASN A O 1
ATOM 1128 N N . THR A 1 140 ? -6.419 8.282 -5.866 1.00 81.38 140 THR A N 1
ATOM 1129 C CA . THR A 1 140 ? -7.554 7.349 -5.784 1.00 81.38 140 THR A CA 1
ATOM 1130 C C . THR A 1 140 ? -7.142 5.885 -5.663 1.00 81.38 140 THR A C 1
ATOM 1132 O O . THR A 1 140 ? -8.007 5.027 -5.774 1.00 81.38 140 THR A O 1
ATOM 1135 N N . SER A 1 141 ? -5.857 5.563 -5.477 1.00 87.75 141 SER A N 1
ATOM 1136 C CA . SER A 1 141 ? -5.414 4.167 -5.350 1.00 87.75 141 SER A CA 1
ATOM 1137 C C . SER A 1 141 ? -5.900 3.511 -4.052 1.00 87.75 141 SER A C 1
ATOM 1139 O O . SER A 1 141 ? -6.082 4.194 -3.048 1.00 87.75 141 SER A O 1
ATOM 1141 N N . CYS A 1 142 ? -6.009 2.182 -4.040 1.00 92.31 142 CYS A N 1
ATOM 1142 C CA . CYS A 1 142 ? -6.219 1.396 -2.822 1.00 92.31 142 CYS A CA 1
ATOM 1143 C C . CYS A 1 142 ? -5.098 0.366 -2.608 1.00 92.31 142 CYS A C 1
ATOM 1145 O O . CYS A 1 142 ? -4.245 0.149 -3.470 1.00 92.31 142 CYS A O 1
ATOM 1147 N N . SER A 1 143 ? -5.125 -0.287 -1.448 1.00 91.50 143 SER A N 1
ATOM 1148 C CA . SER A 1 143 ? -4.267 -1.422 -1.098 1.00 91.50 143 SER A CA 1
ATOM 1149 C C . SER A 1 143 ? -5.052 -2.417 -0.243 1.00 91.50 143 SER A C 1
ATOM 1151 O O . SER A 1 143 ? -6.145 -2.106 0.231 1.00 91.50 143 SER A O 1
ATOM 1153 N N . VAL A 1 144 ? -4.484 -3.598 0.001 1.00 87.06 144 VAL A N 1
ATOM 1154 C CA . VAL A 1 144 ? -5.074 -4.624 0.883 1.00 87.06 144 VAL A CA 1
ATOM 1155 C C . VAL A 1 144 ? -5.396 -4.062 2.280 1.00 87.06 144 VAL A C 1
ATOM 1157 O O . VAL A 1 144 ? -6.471 -4.322 2.821 1.00 87.06 144 VAL A O 1
ATOM 1160 N N . ILE A 1 145 ? -4.515 -3.223 2.837 1.00 83.94 145 ILE A N 1
ATOM 1161 C CA . ILE A 1 145 ? -4.761 -2.535 4.118 1.00 83.94 145 ILE A CA 1
ATOM 1162 C C . ILE A 1 145 ? -5.767 -1.397 3.974 1.00 83.94 145 ILE A C 1
ATOM 1164 O O . ILE A 1 145 ? -6.612 -1.227 4.846 1.00 83.94 145 ILE A O 1
ATOM 1168 N N . GLY A 1 146 ? -5.713 -0.643 2.871 1.00 86.62 146 GLY A N 1
ATOM 1169 C CA . GLY A 1 146 ? -6.700 0.399 2.571 1.00 86.62 146 GLY A CA 1
ATOM 1170 C C . GLY A 1 146 ? -8.131 -0.135 2.449 1.00 86.62 146 GLY A C 1
ATOM 1171 O O . GLY A 1 146 ? -9.074 0.622 2.628 1.00 86.62 146 GLY A O 1
ATOM 1172 N N . CYS A 1 147 ? -8.287 -1.438 2.203 1.00 87.00 147 CYS A N 1
ATOM 1173 C CA . CYS A 1 147 ? -9.562 -2.153 2.230 1.00 87.00 147 CYS A CA 1
ATOM 1174 C C . CYS A 1 147 ? -9.812 -2.899 3.554 1.00 87.00 147 CYS A C 1
ATOM 1176 O O . CYS A 1 147 ? -10.509 -3.915 3.579 1.00 87.00 147 CYS A O 1
ATOM 1178 N N . SER A 1 148 ? -9.204 -2.435 4.651 1.00 82.94 148 SER A N 1
ATOM 1179 C CA . SER A 1 148 ? -9.388 -2.944 6.017 1.00 82.94 148 SER A CA 1
ATOM 1180 C C . SER A 1 148 ? -9.160 -4.450 6.178 1.00 82.94 148 SER A C 1
ATOM 1182 O O . SER A 1 148 ? -9.780 -5.076 7.040 1.00 82.94 148 SER A O 1
ATOM 1184 N N . LEU A 1 149 ? -8.331 -5.066 5.321 1.00 80.81 149 LEU A N 1
ATOM 1185 C CA . LEU A 1 149 ? -8.172 -6.529 5.233 1.00 80.81 149 LEU A CA 1
ATOM 1186 C C . LEU A 1 149 ? -9.490 -7.299 5.005 1.00 80.81 149 LEU A C 1
ATOM 1188 O O . LEU A 1 149 ? -9.520 -8.520 5.124 1.00 80.81 149 LEU A O 1
ATOM 1192 N N . SER A 1 150 ? -10.571 -6.593 4.680 1.00 82.75 150 SER A N 1
ATOM 1193 C CA . SER A 1 150 ? -11.951 -7.091 4.632 1.00 82.75 150 SER A CA 1
ATOM 1194 C C . SER A 1 150 ? -12.555 -6.923 3.233 1.00 82.75 150 SER A C 1
ATOM 1196 O O . SER A 1 150 ? -13.771 -6.956 3.040 1.00 82.75 150 SER A O 1
ATOM 1198 N N . GLY A 1 151 ? -11.688 -6.726 2.242 1.00 86.19 151 GLY A N 1
ATOM 1199 C CA . GLY A 1 151 ? -12.027 -6.643 0.836 1.00 86.19 151 GLY A CA 1
ATOM 1200 C C . GLY A 1 151 ? -10.790 -6.743 -0.049 1.00 86.19 151 GLY A C 1
ATOM 1201 O O . GLY A 1 151 ? -9.650 -6.608 0.401 1.00 86.19 151 GLY A O 1
ATOM 1202 N N . HIS A 1 152 ? -11.021 -6.967 -1.336 1.00 89.69 152 HIS A N 1
ATOM 1203 C CA . HIS A 1 152 ? -9.978 -6.915 -2.351 1.00 89.69 152 HIS A CA 1
ATOM 1204 C C . HIS A 1 152 ? -9.882 -5.514 -2.941 1.00 89.69 152 HIS A C 1
ATOM 1206 O O . HIS A 1 152 ? -10.886 -4.957 -3.374 1.00 89.69 152 HIS A O 1
ATOM 1212 N N . CYS A 1 153 ? -8.673 -4.968 -3.029 1.00 93.75 153 CYS A N 1
ATOM 1213 C CA . CYS A 1 153 ? -8.445 -3.769 -3.821 1.00 93.75 153 CYS A CA 1
ATOM 1214 C C . CYS A 1 153 ? -8.338 -4.151 -5.303 1.00 93.75 153 CYS A C 1
ATOM 1216 O O . CYS A 1 153 ? -7.512 -4.989 -5.679 1.00 93.75 153 CYS A O 1
ATOM 1218 N N . TYR A 1 154 ? -9.177 -3.544 -6.136 1.00 94.50 154 TYR A N 1
ATOM 1219 C CA . TYR A 1 154 ? -9.157 -3.707 -7.584 1.00 94.50 154 TYR A CA 1
ATOM 1220 C C . TYR A 1 154 ? -8.872 -2.385 -8.277 1.00 94.50 154 TYR A C 1
ATOM 1222 O O . TYR A 1 154 ? -9.179 -1.312 -7.762 1.00 94.50 154 TYR A O 1
ATOM 1230 N N . ALA A 1 155 ? -8.309 -2.494 -9.477 1.00 93.31 155 ALA A N 1
ATOM 1231 C CA . ALA A 1 155 ? -8.120 -1.385 -10.389 1.00 93.31 155 ALA A CA 1
ATOM 1232 C C . ALA A 1 155 ? -8.967 -1.610 -11.647 1.00 93.31 155 ALA A C 1
ATOM 1234 O O . ALA A 1 155 ? -9.085 -2.727 -12.157 1.00 93.31 155 ALA A O 1
ATOM 1235 N N . SER A 1 156 ? -9.543 -0.529 -12.161 1.00 92.19 156 SER A N 1
ATOM 1236 C CA . SER A 1 156 ? -10.212 -0.485 -13.464 1.00 92.19 156 SER A CA 1
ATOM 1237 C C . SER A 1 156 ? -9.237 -0.873 -14.578 1.00 92.19 156 SER A C 1
ATOM 1239 O O . SER A 1 156 ? -8.024 -0.788 -14.422 1.00 92.19 156 SER A O 1
ATOM 1241 N N . ARG A 1 157 ? -9.739 -1.285 -15.746 1.00 88.88 157 ARG A N 1
ATOM 1242 C CA . ARG A 1 157 ? -8.880 -1.757 -16.849 1.00 88.88 157 ARG A CA 1
ATOM 1243 C C . ARG A 1 157 ? -7.864 -0.710 -17.327 1.00 88.88 157 ARG A C 1
ATOM 1245 O O . ARG A 1 157 ? -6.802 -1.062 -17.829 1.00 88.88 157 ARG A O 1
ATOM 1252 N N . ASP A 1 158 ? -8.206 0.566 -17.214 1.00 88.19 158 ASP A N 1
ATOM 1253 C CA . ASP A 1 158 ? -7.350 1.698 -17.554 1.00 88.19 158 ASP A CA 1
ATOM 1254 C C . ASP A 1 158 ? -6.680 2.331 -16.322 1.00 88.19 158 ASP A C 1
ATOM 1256 O O . ASP A 1 158 ? -6.053 3.389 -16.434 1.00 88.19 158 ASP A O 1
ATOM 1260 N N . PHE A 1 159 ? -6.791 1.685 -15.161 1.00 89.75 159 PHE A N 1
ATOM 1261 C CA . PHE A 1 159 ? -6.223 2.114 -13.888 1.00 89.75 159 PHE A CA 1
ATOM 1262 C C . PHE A 1 159 ? -6.605 3.549 -13.508 1.00 89.75 159 PHE A C 1
ATOM 1264 O O . PHE A 1 159 ? -5.824 4.244 -12.867 1.00 89.75 159 PHE A O 1
ATOM 1271 N N . ARG A 1 160 ? -7.770 4.053 -13.943 1.00 87.81 160 ARG A N 1
ATOM 1272 C CA . ARG A 1 160 ? -8.276 5.380 -13.543 1.00 87.81 160 ARG A CA 1
ATOM 1273 C C . ARG A 1 160 ? -8.933 5.360 -12.178 1.00 87.81 160 ARG A C 1
ATOM 1275 O O . ARG A 1 160 ? -8.653 6.241 -11.367 1.00 87.81 160 ARG A O 1
ATOM 1282 N N . ASP A 1 161 ? -9.703 4.317 -11.944 1.00 90.69 161 ASP A N 1
ATOM 1283 C CA . ASP A 1 161 ? -10.444 4.087 -10.717 1.00 90.69 161 ASP A CA 1
ATOM 1284 C C . ASP A 1 161 ? -9.903 2.858 -9.996 1.00 90.69 161 ASP A C 1
ATOM 1286 O O . ASP A 1 161 ? -9.602 1.843 -10.637 1.00 90.69 161 ASP A O 1
ATOM 1290 N N . TYR A 1 162 ? -9.809 2.959 -8.675 1.00 93.75 162 TYR A N 1
ATOM 1291 C CA . TYR A 1 162 ? -9.531 1.847 -7.781 1.00 93.75 162 TYR A CA 1
ATOM 1292 C C . TYR A 1 162 ? -10.624 1.796 -6.717 1.00 93.75 162 TYR A C 1
ATOM 1294 O O . TYR A 1 162 ? -11.174 2.830 -6.338 1.00 93.75 162 TYR A O 1
ATOM 1302 N N . TRP A 1 163 ? -10.962 0.598 -6.252 1.00 94.50 163 TRP A N 1
ATOM 1303 C CA . TRP A 1 163 ? -11.995 0.426 -5.235 1.00 94.50 163 TRP A CA 1
ATOM 1304 C C . TRP A 1 163 ? -11.764 -0.828 -4.402 1.00 94.50 163 TRP A C 1
ATOM 1306 O O . TRP A 1 163 ? -11.135 -1.792 -4.845 1.00 94.50 163 TRP A O 1
ATOM 1316 N N . CYS A 1 164 ? -12.335 -0.816 -3.202 1.00 94.00 164 CYS A N 1
ATOM 1317 C CA . CYS A 1 164 ? -12.413 -1.983 -2.344 1.00 94.00 164 CYS A CA 1
ATOM 1318 C C . CYS A 1 164 ? -13.678 -2.787 -2.662 1.00 94.00 164 CYS A C 1
ATOM 1320 O O . CYS A 1 164 ? -14.800 -2.302 -2.524 1.00 94.00 164 CYS A O 1
ATOM 1322 N N . ALA A 1 165 ? -13.503 -4.028 -3.107 1.00 93.50 165 ALA A N 1
ATOM 1323 C CA . ALA A 1 165 ? -14.569 -5.012 -3.217 1.00 93.50 165 ALA A CA 1
ATOM 1324 C C . ALA A 1 165 ? -14.672 -5.782 -1.897 1.00 93.50 165 ALA A C 1
ATOM 1326 O O . ALA A 1 165 ? -13.871 -6.683 -1.639 1.00 93.50 165 ALA A O 1
ATOM 1327 N N . CYS A 1 166 ? -15.627 -5.387 -1.059 1.00 90.31 166 CYS A N 1
ATOM 1328 C CA . CYS A 1 166 ? -15.791 -5.930 0.286 1.00 90.31 166 CYS A CA 1
ATOM 1329 C C . CYS A 1 166 ? -16.239 -7.391 0.288 1.00 90.31 166 CYS A C 1
ATOM 1331 O O . CYS A 1 166 ? -16.985 -7.828 -0.591 1.00 90.31 166 CYS A O 1
ATOM 1333 N N . PHE A 1 167 ? -15.784 -8.134 1.295 1.00 86.06 167 PHE A N 1
ATOM 1334 C CA . PHE A 1 167 ? -16.267 -9.484 1.564 1.00 86.06 167 PHE A CA 1
ATOM 1335 C C . PHE A 1 167 ? -17.698 -9.463 2.099 1.00 86.06 167 PHE A C 1
ATOM 1337 O O . PHE A 1 167 ? -18.241 -8.418 2.461 1.00 86.06 167 PHE A O 1
ATOM 1344 N N . GLU A 1 168 ? -18.320 -10.638 2.140 1.00 84.94 168 GLU A N 1
ATOM 1345 C CA . GLU A 1 168 ? -19.694 -10.787 2.607 1.00 84.94 168 GLU A CA 1
ATOM 1346 C C . GLU A 1 168 ? -19.870 -10.214 4.024 1.00 84.94 168 GLU A C 1
ATOM 1348 O O . GLU A 1 168 ? -19.095 -10.501 4.935 1.00 84.94 168 GLU A O 1
ATOM 1353 N N . GLY A 1 169 ? -20.885 -9.364 4.198 1.00 82.94 169 GLY A N 1
ATOM 1354 C CA . GLY A 1 169 ? -21.170 -8.685 5.466 1.00 82.94 169 GLY A CA 1
ATOM 1355 C C . GLY A 1 169 ? -20.354 -7.413 5.730 1.00 82.94 169 GLY A C 1
ATOM 1356 O O . GLY A 1 169 ? -20.695 -6.685 6.664 1.00 82.94 169 GLY A O 1
ATOM 1357 N N . PHE A 1 170 ? -19.346 -7.107 4.907 1.00 85.38 170 PHE A N 1
ATOM 1358 C CA . PHE A 1 170 ? -18.566 -5.870 4.980 1.00 85.38 170 PHE A CA 1
ATOM 1359 C C . PHE A 1 170 ? -18.996 -4.860 3.911 1.00 85.38 170 PHE A C 1
ATOM 1361 O O . PHE A 1 170 ? -19.407 -5.228 2.811 1.00 85.38 170 PHE A O 1
ATOM 1368 N N . PHE A 1 171 ? -18.912 -3.569 4.228 1.00 86.81 171 PHE A N 1
ATOM 1369 C CA . PHE A 1 171 ? -19.288 -2.482 3.323 1.00 86.81 171 PHE A CA 1
ATOM 1370 C C . PHE A 1 171 ? -18.588 -1.161 3.685 1.00 86.81 171 PHE A C 1
ATOM 1372 O O . PHE A 1 171 ? -17.824 -1.074 4.648 1.00 86.81 171 PHE A O 1
ATOM 1379 N N . GLY A 1 172 ? -18.854 -0.125 2.887 1.00 88.75 172 GLY A N 1
ATOM 1380 C CA . GLY A 1 172 ? -18.162 1.163 2.951 1.00 88.75 172 GLY A CA 1
ATOM 1381 C C . GLY A 1 172 ? -17.027 1.266 1.922 1.00 88.75 172 GLY A C 1
ATOM 1382 O O . GLY A 1 172 ? -16.706 0.280 1.261 1.00 88.75 172 GLY A O 1
ATOM 1383 N N . PRO A 1 173 ? -16.434 2.460 1.750 1.00 88.00 173 PRO A N 1
ATOM 1384 C CA . PRO A 1 173 ? -15.394 2.697 0.744 1.00 88.00 173 PRO A CA 1
ATOM 1385 C C . PRO A 1 173 ? -14.084 1.938 1.017 1.00 88.00 173 PRO A C 1
ATOM 1387 O O . PRO A 1 173 ? -13.353 1.636 0.079 1.00 88.00 173 PRO A O 1
ATOM 1390 N N . ASP A 1 174 ? -13.810 1.614 2.281 1.00 86.50 174 ASP A N 1
ATOM 1391 C CA . ASP A 1 174 ? -12.616 0.925 2.786 1.00 86.50 174 ASP A CA 1
ATOM 1392 C C . ASP A 1 174 ? -12.932 -0.466 3.366 1.00 86.50 174 ASP A C 1
ATOM 1394 O O . ASP A 1 174 ? -12.071 -1.093 3.979 1.00 86.50 174 ASP A O 1
ATOM 1398 N N . CYS A 1 175 ? -14.174 -0.942 3.226 1.00 86.38 175 CYS A N 1
ATOM 1399 C CA . CYS A 1 175 ? -14.674 -2.173 3.847 1.00 86.38 175 CYS A CA 1
ATOM 1400 C C . CYS A 1 175 ? -14.491 -2.242 5.374 1.00 86.38 175 CYS A C 1
ATOM 1402 O O . CYS A 1 175 ? -14.473 -3.333 5.942 1.00 86.38 175 CYS A O 1
ATOM 1404 N N . GLY A 1 176 ? -14.365 -1.096 6.053 1.00 81.06 176 GLY A N 1
ATOM 1405 C CA . GLY A 1 176 ? -14.159 -1.042 7.500 1.00 81.06 176 GLY A CA 1
ATOM 1406 C C . GLY A 1 176 ? -15.412 -1.362 8.320 1.00 81.06 176 GLY A C 1
ATOM 1407 O O . GLY A 1 176 ? -15.323 -1.586 9.527 1.00 81.06 176 GLY A O 1
ATOM 1408 N N . GLN A 1 177 ? -16.591 -1.394 7.690 1.00 80.88 177 GLN A N 1
ATOM 1409 C CA . GLN A 1 177 ? -17.865 -1.617 8.371 1.00 80.88 177 GLN A CA 1
ATOM 1410 C C . GLN A 1 177 ? -18.316 -3.060 8.174 1.00 80.88 177 GLN A C 1
ATOM 1412 O O . GLN A 1 177 ? -18.826 -3.409 7.113 1.00 80.88 177 GLN A O 1
ATOM 1417 N N . GLY A 1 178 ? -18.136 -3.894 9.196 1.00 82.31 178 GLY A N 1
ATOM 1418 C CA . GLY A 1 178 ? -18.566 -5.288 9.182 1.00 82.31 178 GLY A CA 1
ATOM 1419 C C . GLY A 1 178 ? -19.968 -5.532 9.754 1.00 82.31 178 GLY A C 1
ATOM 1420 O O . GLY A 1 178 ? -20.708 -4.588 10.092 1.00 82.31 178 GLY A O 1
ATOM 1421 N N . PRO A 1 179 ? -20.346 -6.817 9.888 1.00 84.25 179 PRO A N 1
ATOM 1422 C CA . PRO A 1 179 ? -21.630 -7.223 10.442 1.00 84.25 179 PRO A CA 1
ATOM 1423 C C . PRO A 1 179 ? -21.754 -6.844 11.923 1.00 84.25 179 PRO A C 1
ATOM 1425 O O . PRO A 1 179 ? -20.773 -6.523 12.602 1.00 84.25 179 PRO A O 1
ATOM 1428 N N . LEU A 1 180 ? -22.986 -6.877 12.434 1.00 84.75 180 LEU A N 1
ATOM 1429 C CA . LEU A 1 180 ? -23.248 -6.647 13.853 1.00 84.75 180 LEU A CA 1
ATOM 1430 C C . LEU A 1 180 ? -22.586 -7.734 14.708 1.00 84.75 180 LEU A C 1
ATOM 1432 O O . LEU A 1 180 ? -22.556 -8.907 14.336 1.00 84.75 180 LEU A O 1
ATOM 1436 N N . CYS A 1 181 ? -22.081 -7.350 15.878 1.00 80.81 181 CYS A N 1
ATOM 1437 C CA . CYS A 1 181 ? -21.523 -8.308 16.828 1.00 80.81 181 CYS A CA 1
ATOM 1438 C C . CYS A 1 181 ? -22.600 -9.281 17.329 1.00 80.81 181 CYS A C 1
ATOM 1440 O O . CYS A 1 181 ? -23.704 -8.863 17.672 1.00 80.81 181 CYS A O 1
ATOM 1442 N N . GLN A 1 182 ? -22.253 -10.563 17.473 1.00 76.44 182 GLN A N 1
ATOM 1443 C CA . GLN A 1 182 ? -23.156 -11.563 18.064 1.00 76.44 182 GLN A CA 1
ATOM 1444 C C . GLN A 1 182 ? -23.433 -11.318 19.558 1.00 76.44 182 GLN A C 1
ATOM 1446 O O . GLN A 1 182 ? -24.489 -11.694 20.058 1.00 76.44 182 GLN A O 1
ATOM 1451 N N . SER A 1 183 ? -22.506 -10.669 20.274 1.00 67.12 183 SER A N 1
ATOM 1452 C CA . SER A 1 183 ? -22.698 -10.250 21.665 1.00 67.12 183 SER A CA 1
ATOM 1453 C C . SER A 1 183 ? -22.904 -8.740 21.736 1.00 67.12 183 SER A C 1
ATOM 1455 O O . SER A 1 183 ? -22.007 -7.959 21.416 1.00 67.12 183 SER A O 1
ATOM 1457 N N . THR A 1 184 ? -24.082 -8.320 22.187 1.00 61.66 184 THR A N 1
ATOM 1458 C CA . THR A 1 184 ? -24.471 -6.909 22.342 1.00 61.66 184 THR A CA 1
ATOM 1459 C C . THR A 1 184 ? -23.854 -6.230 23.570 1.00 61.66 184 THR A C 1
ATOM 1461 O O . THR A 1 184 ? -24.024 -5.029 23.744 1.00 61.66 184 THR A O 1
ATOM 1464 N N . SER A 1 185 ? -23.114 -6.952 24.423 1.00 65.69 185 SER A N 1
ATOM 1465 C CA . SER A 1 185 ? -22.624 -6.425 25.710 1.00 65.69 185 SER A CA 1
ATOM 1466 C C . SER A 1 185 ? -21.276 -5.685 25.658 1.00 65.69 185 SER A C 1
ATOM 1468 O O . SER A 1 185 ? -20.858 -5.123 26.680 1.00 65.69 185 SER A O 1
ATOM 1470 N N . LEU A 1 186 ? -20.594 -5.666 24.502 1.00 80.81 186 LEU A N 1
ATOM 1471 C CA . LEU A 1 186 ? -19.292 -4.999 24.348 1.00 80.81 186 LEU A CA 1
ATOM 1472 C C . LEU A 1 186 ? -19.401 -3.471 24.330 1.00 80.81 186 LEU A C 1
ATOM 1474 O O . LEU A 1 186 ? -18.615 -2.806 25.006 1.00 80.81 186 LEU A O 1
ATOM 1478 N N . CYS A 1 187 ? -20.366 -2.931 23.587 1.00 87.69 187 CYS A N 1
ATOM 1479 C CA . CYS A 1 187 ? -20.606 -1.495 23.503 1.00 87.69 187 CYS A CA 1
ATOM 1480 C C . CYS A 1 187 ? -21.613 -1.058 24.578 1.00 87.69 187 CYS A C 1
ATOM 1482 O O . CYS A 1 187 ? -22.532 -1.799 24.929 1.00 87.69 187 CYS A O 1
ATOM 1484 N N . LYS A 1 188 ? -21.416 0.128 25.148 1.00 89.25 188 LYS A N 1
ATOM 1485 C CA . LYS A 1 188 ? -22.222 0.704 26.230 1.00 89.25 188 LYS A CA 1
ATOM 1486 C C . LYS A 1 188 ? -23.210 1.736 25.693 1.00 89.25 188 LYS A C 1
ATOM 1488 O O . LYS A 1 188 ? -23.136 2.141 24.539 1.00 89.25 188 LYS A O 1
ATOM 1493 N N . ASN A 1 189 ? -24.160 2.123 26.544 1.00 88.69 189 ASN A N 1
ATOM 1494 C CA . ASN A 1 189 ? -25.077 3.243 26.311 1.00 88.69 189 ASN A CA 1
ATOM 1495 C C . ASN A 1 189 ? -25.870 3.168 24.992 1.00 88.69 189 ASN A C 1
ATOM 1497 O O . ASN A 1 189 ? -26.092 4.175 24.337 1.00 88.69 189 ASN A O 1
ATOM 1501 N N . GLY A 1 190 ? -26.295 1.965 24.589 1.00 85.75 190 GLY A N 1
ATOM 1502 C CA . GLY A 1 190 ? -27.079 1.772 23.362 1.00 85.75 190 GLY A CA 1
ATOM 1503 C C . GLY A 1 190 ? -26.270 1.873 22.064 1.00 85.75 190 GLY A C 1
ATOM 1504 O O . GLY A 1 190 ? -26.855 1.937 20.986 1.00 85.75 190 GLY A O 1
ATOM 1505 N N . ALA A 1 191 ? -24.938 1.875 22.145 1.00 88.44 191 ALA A N 1
ATOM 1506 C CA . ALA A 1 191 ? -24.074 1.894 20.975 1.00 88.44 191 ALA A CA 1
ATOM 1507 C C . ALA A 1 191 ? -24.191 0.633 20.115 1.00 88.44 191 ALA A C 1
ATOM 1509 O O . ALA A 1 191 ? -24.383 -0.485 20.601 1.00 88.44 191 ALA A O 1
ATOM 1510 N N . THR A 1 192 ? -24.022 0.825 18.807 1.00 86.44 192 THR A N 1
ATOM 1511 C CA . THR A 1 192 ? -24.099 -0.267 17.835 1.00 86.44 192 THR A CA 1
ATOM 1512 C C . THR A 1 192 ? -22.728 -0.910 17.670 1.00 86.44 192 THR A C 1
ATOM 1514 O O . THR A 1 192 ? -21.771 -0.257 17.256 1.00 86.44 192 THR A O 1
ATOM 1517 N N . CYS A 1 193 ? -22.642 -2.202 17.977 1.00 86.44 193 CYS A N 1
ATOM 1518 C CA . CYS A 1 193 ? -21.422 -2.994 17.857 1.00 86.44 193 CYS A CA 1
ATOM 1519 C C . CYS A 1 193 ? -21.284 -3.574 16.449 1.00 86.44 193 CYS A C 1
ATOM 1521 O O . CYS A 1 193 ? -22.180 -4.292 15.998 1.00 86.44 193 CYS A O 1
ATOM 1523 N N . ARG A 1 194 ? -20.154 -3.320 15.781 1.00 82.88 194 ARG A N 1
ATOM 1524 C CA . ARG A 1 194 ? -19.799 -3.935 14.495 1.00 82.88 194 ARG A CA 1
ATOM 1525 C C . ARG A 1 194 ? -18.429 -4.594 14.545 1.00 82.88 194 ARG A C 1
ATOM 1527 O O . ARG A 1 194 ? -17.544 -4.146 15.269 1.00 82.88 194 ARG A O 1
ATOM 1534 N N . GLN A 1 195 ? -18.253 -5.640 13.750 1.00 74.94 195 GLN A N 1
ATOM 1535 C CA . GLN A 1 195 ? -16.943 -6.238 13.512 1.00 74.94 195 GLN A CA 1
ATOM 1536 C C . GLN A 1 195 ? -16.122 -5.369 12.550 1.00 74.94 195 GLN A C 1
ATOM 1538 O O . GLN A 1 195 ? -16.661 -4.780 11.615 1.00 74.94 195 GLN A O 1
ATOM 1543 N N . ALA A 1 196 ? -14.818 -5.305 12.786 1.00 67.69 196 ALA A N 1
ATOM 1544 C CA . ALA A 1 196 ? -13.816 -4.723 11.906 1.00 67.69 196 ALA A CA 1
ATOM 1545 C C . ALA A 1 196 ? -12.690 -5.757 11.757 1.00 67.69 196 ALA A C 1
ATOM 1547 O O . ALA A 1 196 ? -11.985 -6.072 12.715 1.00 67.69 196 ALA A O 1
ATOM 1548 N N . GLY A 1 197 ? -12.563 -6.378 10.584 1.00 59.91 197 GLY A N 1
ATOM 1549 C CA . GLY A 1 197 ? -11.793 -7.622 10.462 1.00 59.91 197 GLY A CA 1
ATOM 1550 C C . GLY A 1 197 ? -12.329 -8.736 11.382 1.00 59.91 197 GLY A C 1
ATOM 1551 O O . GLY A 1 197 ? -13.469 -8.675 11.840 1.00 59.91 197 GLY A O 1
ATOM 1552 N N . ALA A 1 198 ? -11.522 -9.766 11.672 1.00 50.41 198 ALA A N 1
ATOM 1553 C CA . ALA A 1 198 ? -12.019 -10.961 12.380 1.00 50.41 198 ALA A CA 1
ATOM 1554 C C . ALA A 1 198 ? -11.833 -10.967 13.915 1.00 50.41 198 ALA A C 1
ATOM 1556 O O . ALA A 1 198 ? -12.294 -11.893 14.576 1.00 50.41 198 ALA A O 1
ATOM 1557 N N . ALA A 1 199 ? -11.202 -9.947 14.509 1.00 51.62 199 ALA A N 1
ATOM 1558 C CA . ALA A 1 199 ? -11.070 -9.846 15.973 1.00 51.62 199 ALA A CA 1
ATOM 1559 C C . ALA A 1 199 ? -11.213 -8.424 16.533 1.00 51.62 199 ALA A C 1
ATOM 1561 O O . ALA A 1 199 ? -11.273 -8.251 17.752 1.00 51.62 199 ALA A O 1
ATOM 1562 N N . VAL A 1 200 ? -11.262 -7.403 15.673 1.00 63.62 200 VAL A N 1
ATOM 1563 C CA . VAL A 1 200 ? -11.451 -6.022 16.115 1.00 63.62 200 VAL A CA 1
ATOM 1564 C C . VAL A 1 200 ? -12.938 -5.699 16.055 1.00 63.62 200 VAL A C 1
ATOM 1566 O O . VAL A 1 200 ? -13.677 -6.159 15.188 1.00 63.62 200 VAL A O 1
ATOM 1569 N N . VAL A 1 201 ? -13.396 -4.945 17.042 1.00 73.62 201 VAL A N 1
ATOM 1570 C CA . VAL A 1 201 ? -14.782 -4.511 17.172 1.00 73.62 201 VAL A CA 1
ATOM 1571 C C . VAL A 1 201 ? -14.777 -2.996 17.243 1.00 73.62 201 VAL A C 1
ATOM 1573 O O . VAL A 1 201 ? -13.957 -2.413 17.951 1.00 73.62 201 VAL A O 1
ATOM 1576 N N . ILE A 1 202 ? -15.703 -2.370 16.525 1.00 78.25 202 ILE A N 1
ATOM 1577 C CA . ILE A 1 202 ? -15.926 -0.929 16.550 1.00 78.25 202 ILE A CA 1
ATOM 1578 C C . ILE A 1 202 ? -17.305 -0.671 17.155 1.00 78.25 202 ILE A C 1
ATOM 1580 O O . ILE A 1 202 ? -18.313 -1.228 16.712 1.00 78.25 202 ILE A O 1
ATOM 1584 N N . CYS A 1 203 ? -17.342 0.189 18.172 1.00 84.94 203 CYS A N 1
ATOM 1585 C CA . CYS A 1 203 ? -18.578 0.684 18.760 1.00 84.94 203 CYS A CA 1
ATOM 1586 C C . CYS A 1 203 ? -18.946 2.025 18.126 1.00 84.94 203 CYS A C 1
ATOM 1588 O O . CYS A 1 203 ? -18.219 3.006 18.258 1.00 84.94 203 CYS A O 1
ATOM 1590 N N . MET A 1 204 ? -20.084 2.069 17.437 1.00 84.38 204 MET A N 1
ATOM 1591 C CA . MET A 1 204 ? -20.647 3.314 16.919 1.00 84.38 204 MET A CA 1
ATOM 1592 C C . MET A 1 204 ? -21.466 3.975 18.025 1.00 84.38 204 MET A C 1
ATOM 1594 O O . MET A 1 204 ? -22.538 3.474 18.387 1.00 84.38 204 MET A O 1
ATOM 1598 N N . CYS A 1 205 ? -20.933 5.060 18.585 1.00 85.62 205 CYS A N 1
ATOM 1599 C CA . CYS A 1 205 ? -21.545 5.744 19.716 1.00 85.62 205 CYS A CA 1
ATOM 1600 C C . CYS A 1 205 ? -22.768 6.553 19.287 1.00 85.62 205 CYS A C 1
ATOM 1602 O O . CYS A 1 205 ? -22.706 7.240 18.264 1.00 85.62 205 CYS A O 1
ATOM 1604 N N . PRO A 1 206 ? -23.872 6.482 20.050 1.00 86.38 206 PRO A N 1
ATOM 1605 C CA . PRO A 1 206 ? -24.990 7.382 19.852 1.00 86.38 206 PRO A CA 1
ATOM 1606 C C . PRO A 1 206 ? -24.597 8.804 20.260 1.00 86.38 206 PRO A C 1
ATOM 1608 O O . PRO A 1 206 ? -23.593 9.026 20.943 1.00 86.38 206 PRO A O 1
ATOM 1611 N N . GLU A 1 207 ? -25.402 9.768 19.825 1.00 85.44 207 GLU A N 1
ATOM 1612 C CA . GLU A 1 207 ? -25.224 11.173 20.178 1.00 85.44 207 GLU A CA 1
ATOM 1613 C C . GLU A 1 207 ? -25.185 11.344 21.705 1.00 85.44 207 GLU A C 1
ATOM 1615 O O . GLU A 1 207 ? -25.902 10.662 22.439 1.00 85.44 207 GLU A O 1
ATOM 1620 N N . GLY A 1 208 ? -24.287 12.203 22.189 1.00 81.56 208 GLY A N 1
ATOM 1621 C CA . GLY A 1 208 ? -24.065 12.367 23.625 1.00 81.56 208 GLY A CA 1
ATOM 1622 C C . GLY A 1 208 ? -23.149 11.316 24.268 1.00 81.56 208 GLY A C 1
ATOM 1623 O O . GLY A 1 208 ? -23.000 11.338 25.483 1.00 81.56 208 GLY A O 1
ATOM 1624 N N . PHE A 1 209 ? -22.506 10.414 23.512 1.00 83.81 209 PHE A N 1
ATOM 1625 C CA . PHE A 1 209 ? -21.551 9.435 24.058 1.00 83.81 209 PHE A CA 1
ATOM 1626 C C . PHE A 1 209 ? -20.266 9.314 23.222 1.00 83.81 209 PHE A C 1
ATOM 1628 O O . PHE A 1 209 ? -20.258 9.506 22.008 1.00 83.81 209 PHE A O 1
ATOM 1635 N N . THR A 1 210 ? -19.157 8.970 23.877 1.00 80.88 210 THR A N 1
ATOM 1636 C CA . THR A 1 210 ? -17.819 8.797 23.293 1.00 80.88 210 THR A CA 1
ATOM 1637 C C . THR A 1 210 ? -17.028 7.694 24.018 1.00 80.88 210 THR A C 1
ATOM 1639 O O . THR A 1 210 ? -17.507 7.094 24.983 1.00 80.88 210 THR A O 1
ATOM 1642 N N . GLY A 1 211 ? -15.815 7.401 23.548 1.00 74.00 211 GLY A N 1
ATOM 1643 C CA . GLY A 1 211 ? -14.956 6.322 24.048 1.00 74.00 211 GLY A CA 1
ATOM 1644 C C . GLY A 1 211 ? -14.994 5.066 23.174 1.00 74.00 211 GLY A C 1
ATOM 1645 O O . GLY A 1 211 ? -15.871 4.897 22.330 1.00 74.00 211 GLY A O 1
ATOM 1646 N N . THR A 1 212 ? -14.026 4.165 23.365 1.00 77.50 212 THR A N 1
ATOM 1647 C CA . THR A 1 212 ? -13.871 2.956 22.522 1.00 77.50 212 THR A CA 1
ATOM 1648 C C . THR A 1 212 ? -15.042 1.982 22.633 1.00 77.50 212 THR A C 1
ATOM 1650 O O . THR A 1 212 ? -15.290 1.203 21.713 1.00 77.50 212 THR A O 1
ATOM 1653 N N . LYS A 1 213 ? -15.776 2.035 23.748 1.00 84.69 213 LYS A N 1
ATOM 1654 C CA . LYS A 1 213 ? -16.997 1.271 23.994 1.00 84.69 213 LYS A CA 1
ATOM 1655 C C . LYS A 1 213 ? -18.199 2.185 24.201 1.00 84.69 213 LYS A C 1
ATOM 1657 O O . LYS A 1 213 ? -19.231 1.696 24.646 1.00 84.69 213 LYS A O 1
ATOM 1662 N N . CYS A 1 214 ? -18.099 3.472 23.870 1.00 86.94 214 CYS A N 1
ATOM 1663 C CA . CYS A 1 214 ? -19.157 4.462 24.074 1.00 86.94 214 CYS A CA 1
ATOM 1664 C C . CYS A 1 214 ? -19.592 4.605 25.538 1.00 86.94 214 CYS A C 1
ATOM 1666 O O . CYS A 1 214 ? -20.759 4.841 25.839 1.00 86.94 214 CYS A O 1
ATOM 1668 N N . GLU A 1 215 ? -18.658 4.394 26.459 1.00 89.62 215 GLU A N 1
ATOM 1669 C CA . GLU A 1 215 ? -18.866 4.393 27.902 1.00 89.62 215 GLU A CA 1
ATOM 1670 C C . GLU A 1 215 ? -18.881 5.795 28.521 1.00 89.62 215 GLU A C 1
ATOM 1672 O O . GLU A 1 215 ? -19.373 5.954 29.637 1.00 89.62 215 GLU A O 1
ATOM 1677 N N . VAL A 1 216 ? -18.368 6.800 27.808 1.00 83.50 216 VAL A N 1
ATOM 1678 C CA . VAL A 1 216 ? -18.213 8.165 28.313 1.00 83.50 216 VAL A CA 1
ATOM 1679 C C . VAL A 1 216 ? -19.371 9.030 27.809 1.00 83.50 216 VAL A C 1
ATOM 1681 O O . VAL A 1 216 ? -19.467 9.229 26.600 1.00 83.50 216 VAL A O 1
ATOM 1684 N N . PRO A 1 217 ? -20.250 9.566 28.673 1.00 80.44 217 PRO A N 1
ATOM 1685 C CA . PRO A 1 217 ? -21.226 10.564 28.256 1.00 80.44 217 PRO A CA 1
ATOM 1686 C C . PRO A 1 217 ? -20.513 11.878 27.912 1.00 80.44 217 PRO A C 1
ATOM 1688 O O . PRO A 1 217 ? -19.675 12.365 28.671 1.00 80.44 217 PRO A O 1
ATOM 1691 N N . LEU A 1 218 ? -20.849 12.454 26.763 1.00 76.06 218 LEU A N 1
ATOM 1692 C CA . LEU A 1 218 ? -20.587 13.854 26.472 1.00 76.06 218 LEU A CA 1
ATOM 1693 C C . LEU A 1 218 ? -21.558 14.642 27.348 1.00 76.06 218 LEU A C 1
ATOM 1695 O O . LEU A 1 218 ? -22.771 14.526 27.187 1.00 76.06 218 LEU A O 1
ATOM 1699 N N . LEU A 1 219 ? -21.026 15.371 28.326 1.00 71.44 219 LEU A N 1
ATOM 1700 C CA . LEU A 1 219 ? -21.838 16.293 29.105 1.00 71.44 219 LEU A CA 1
ATOM 1701 C C . LEU A 1 219 ? -22.407 17.321 28.126 1.00 71.44 219 LEU A C 1
ATOM 1703 O O . LEU A 1 219 ? -21.649 17.990 27.422 1.00 71.44 219 LEU A O 1
ATOM 1707 N N . ASP A 1 220 ? -23.735 17.381 28.061 1.00 52.06 220 ASP A N 1
ATOM 1708 C CA . ASP A 1 220 ? -24.448 18.534 27.537 1.00 52.06 220 ASP A CA 1
ATOM 1709 C C . ASP A 1 220 ? -24.100 19.679 28.487 1.00 52.06 220 ASP A C 1
ATOM 1711 O O . ASP A 1 220 ? -24.689 19.825 29.560 1.00 52.06 220 ASP A O 1
ATOM 1715 N N . ASP A 1 221 ? -23.017 20.394 28.182 1.00 47.00 221 ASP A N 1
ATOM 1716 C CA . ASP A 1 221 ? -22.749 21.661 28.836 1.00 47.00 221 ASP A CA 1
ATOM 1717 C C . ASP A 1 221 ? -23.924 22.539 28.423 1.00 47.00 221 ASP A C 1
ATOM 1719 O O . ASP A 1 221 ? -23.950 23.067 27.311 1.00 47.00 221 ASP A O 1
ATOM 1723 N N . GLY A 1 222 ? -24.913 22.650 29.314 1.00 43.12 222 GLY A N 1
ATOM 1724 C CA . GLY A 1 222 ? -26.051 23.565 29.249 1.00 43.12 222 GLY A CA 1
ATOM 1725 C C . GLY A 1 222 ? -25.619 25.032 29.284 1.00 43.12 222 GLY A C 1
ATOM 1726 O O . GLY A 1 222 ? -26.231 25.860 29.952 1.00 43.12 222 GLY A O 1
ATOM 1727 N N . CYS A 1 223 ? -24.538 25.364 28.584 1.00 42.06 223 CYS A N 1
ATOM 1728 C CA . CYS A 1 223 ? -24.273 26.681 28.071 1.00 42.06 223 CYS A CA 1
ATOM 1729 C C . CYS A 1 223 ? -25.328 26.951 26.996 1.00 42.06 223 CYS A C 1
ATOM 1731 O O . CYS A 1 223 ? -25.058 26.831 25.799 1.00 42.06 223 CYS A O 1
ATOM 1733 N N . GLU A 1 224 ? -26.535 27.324 27.431 1.00 44.16 224 GLU A N 1
ATOM 1734 C CA . GLU A 1 224 ? -27.381 28.175 26.604 1.00 44.16 224 GLU A CA 1
ATOM 1735 C C . GLU A 1 224 ? -26.502 29.310 26.072 1.00 44.16 224 GLU A C 1
ATOM 1737 O O . GLU A 1 224 ? -25.630 29.831 26.776 1.00 44.16 224 GLU A O 1
ATOM 1742 N N . GLU A 1 225 ? -26.658 29.597 24.784 1.00 49.28 225 GLU A N 1
ATOM 1743 C CA . GLU A 1 225 ? -25.823 30.503 24.007 1.00 49.28 225 GLU A CA 1
ATOM 1744 C C . GLU A 1 225 ? -25.979 31.967 24.455 1.00 49.28 225 GLU A C 1
ATOM 1746 O O . GLU A 1 225 ? -26.405 32.818 23.682 1.00 49.28 225 GLU A O 1
ATOM 1751 N N . GLU A 1 226 ? -25.583 32.295 25.682 1.00 47.75 226 GLU A N 1
ATOM 1752 C CA . GLU A 1 226 ? -25.399 33.669 26.127 1.00 47.75 226 GLU A CA 1
ATOM 1753 C C . GLU A 1 226 ? -23.902 33.959 26.304 1.00 47.75 226 GLU A C 1
ATOM 1755 O O . GLU A 1 226 ? -23.140 33.277 26.989 1.00 47.75 226 GLU A O 1
ATOM 1760 N N . ASP A 1 227 ? -23.465 34.932 25.515 1.00 49.72 227 ASP A N 1
ATOM 1761 C CA . ASP A 1 227 ? -22.130 35.485 25.331 1.00 49.72 227 ASP A CA 1
ATOM 1762 C C . ASP A 1 227 ? -21.043 35.226 26.401 1.00 49.72 227 ASP A C 1
ATOM 1764 O O . ASP A 1 227 ? -21.087 35.667 27.545 1.00 49.72 227 ASP A O 1
ATOM 1768 N N . GLY A 1 228 ? -19.928 34.664 25.919 1.00 52.19 228 GLY A N 1
ATOM 1769 C CA . GLY A 1 228 ? -18.592 35.161 26.269 1.00 52.19 228 GLY A CA 1
ATOM 1770 C C . GLY A 1 228 ? -17.930 34.735 27.585 1.00 52.19 228 GLY A C 1
ATOM 1771 O O . GLY A 1 228 ? -16.763 35.084 27.757 1.00 52.19 228 GLY A O 1
ATOM 1772 N N . CYS A 1 229 ? -18.572 33.973 28.474 1.00 47.38 229 CYS A N 1
ATOM 1773 C CA . CYS A 1 229 ? -17.921 33.474 29.698 1.00 47.38 229 CYS A CA 1
ATOM 1774 C C . CYS A 1 229 ? -17.676 31.952 29.664 1.00 47.38 229 CYS A C 1
ATOM 1776 O O . CYS A 1 229 ? -18.514 31.188 29.195 1.00 47.38 229 CYS A O 1
ATOM 1778 N N . THR A 1 230 ? -16.530 31.495 30.184 1.00 50.00 230 THR A N 1
ATOM 1779 C CA . THR A 1 230 ? -16.310 30.087 30.564 1.00 50.00 230 THR A CA 1
ATOM 1780 C C . THR A 1 230 ? -16.088 30.030 32.069 1.00 50.00 230 THR A C 1
ATOM 1782 O O . THR A 1 230 ? -15.244 30.750 32.603 1.00 50.00 230 THR A O 1
ATOM 1785 N N . THR A 1 231 ? -16.840 29.180 32.760 1.00 49.47 231 THR A N 1
ATOM 1786 C CA . THR A 1 231 ? -16.726 28.978 34.205 1.00 49.47 231 THR A CA 1
ATOM 1787 C C . THR A 1 231 ? -15.388 28.318 34.550 1.00 49.47 231 THR A C 1
ATOM 1789 O O . THR A 1 231 ? -15.126 27.191 34.131 1.00 49.47 231 THR A O 1
ATOM 1792 N N . GLN A 1 232 ? -14.530 28.999 35.316 1.00 45.62 232 GLN A N 1
ATOM 1793 C CA . GLN A 1 232 ? -13.307 28.404 35.866 1.0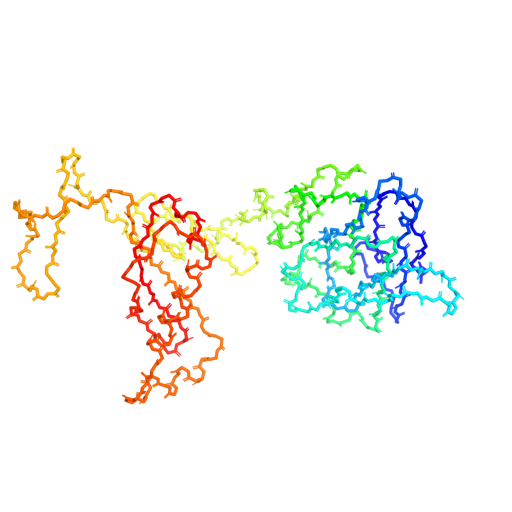0 45.62 232 GLN A CA 1
ATOM 1794 C C . GLN A 1 232 ? -13.588 27.839 37.256 1.00 45.62 232 GLN A C 1
ATOM 1796 O O . GLN A 1 232 ? -13.873 28.582 38.193 1.00 45.62 232 GLN A O 1
ATOM 1801 N N . CYS A 1 233 ? -13.490 26.520 37.385 1.00 50.47 233 CYS A N 1
ATOM 1802 C CA . CYS A 1 233 ? -13.571 25.833 38.666 1.00 50.47 233 CYS A CA 1
ATOM 1803 C C . CYS A 1 233 ? -12.135 25.721 39.236 1.00 50.47 233 CYS A C 1
ATOM 1805 O O . CYS A 1 233 ? -11.258 25.208 38.535 1.00 50.47 233 CYS A O 1
ATOM 1807 N N . PRO A 1 234 ? -11.844 26.226 40.450 1.00 48.41 234 PRO A N 1
ATOM 1808 C CA . PRO A 1 234 ? -10.517 26.102 41.055 1.00 48.41 234 PRO A CA 1
ATOM 1809 C C . PRO A 1 234 ? -10.156 24.633 41.306 1.00 48.41 234 PRO A C 1
ATOM 1811 O O . PRO A 1 234 ? -11.016 23.862 41.727 1.00 48.41 234 PRO A O 1
ATOM 1814 N N . GLU A 1 235 ? -8.888 24.259 41.096 1.00 51.34 235 GLU A N 1
ATOM 1815 C CA . GLU A 1 235 ? -8.403 22.867 41.194 1.00 51.34 235 GLU A CA 1
ATOM 1816 C C . GLU A 1 235 ? -8.594 22.217 42.591 1.00 51.34 235 GLU A C 1
ATOM 1818 O O . GLU A 1 235 ? -8.490 20.999 42.683 1.00 51.34 235 GLU A O 1
ATOM 1823 N N . ASP A 1 236 ? -8.954 22.975 43.643 1.00 53.25 236 ASP A N 1
ATOM 1824 C CA . ASP A 1 236 ? -8.931 22.507 45.046 1.00 53.25 236 ASP A CA 1
ATOM 1825 C C . ASP A 1 236 ? -10.199 22.772 45.904 1.00 53.25 236 ASP A C 1
ATOM 1827 O O . ASP A 1 236 ? -10.143 22.670 47.130 1.00 53.25 236 ASP A O 1
ATOM 1831 N N . ALA A 1 237 ? -11.370 23.095 45.340 1.00 42.94 237 ALA A N 1
ATOM 1832 C CA . ALA A 1 237 ? -12.546 23.424 46.166 1.00 42.94 237 ALA A CA 1
ATOM 1833 C C . ALA A 1 237 ? -13.552 22.264 46.318 1.00 42.94 237 ALA A C 1
ATOM 1835 O O . ALA A 1 237 ? -14.372 22.001 45.438 1.00 42.94 237 ALA A O 1
ATOM 1836 N N . THR A 1 238 ? -13.578 21.624 47.492 1.00 51.84 238 THR A N 1
ATOM 1837 C CA . THR A 1 238 ? -14.757 20.878 47.962 1.00 51.84 238 THR A CA 1
ATOM 1838 C C . THR A 1 238 ? -15.866 21.864 48.342 1.00 51.84 238 THR A C 1
ATOM 1840 O O . THR A 1 238 ? -16.009 22.214 49.511 1.00 51.84 238 THR A O 1
ATOM 1843 N N . GLY A 1 239 ? -16.641 22.313 47.353 1.00 54.97 239 GLY A N 1
ATOM 1844 C CA . GLY A 1 239 ? -17.966 22.910 47.561 1.00 54.97 239 GLY A CA 1
ATOM 1845 C C . GLY A 1 239 ? -18.159 24.337 47.039 1.00 54.97 239 GLY A C 1
ATOM 1846 O O . GLY A 1 239 ? -17.929 25.285 47.774 1.00 54.97 239 GLY A O 1
ATOM 1847 N N . GLU A 1 240 ? -18.617 24.452 45.788 1.00 47.22 240 GLU A N 1
ATOM 1848 C CA . GLU A 1 240 ? -19.731 25.278 45.257 1.00 47.22 240 GLU A CA 1
ATOM 1849 C C . GLU A 1 240 ? -19.722 25.170 43.710 1.00 47.22 240 GLU A C 1
ATOM 1851 O O . GLU A 1 240 ? -18.658 24.937 43.130 1.00 47.22 240 GLU A O 1
ATOM 1856 N N . PRO A 1 241 ? -20.873 25.267 43.010 1.00 51.25 241 PRO A N 1
ATOM 1857 C CA . PRO A 1 241 ? -20.906 25.229 41.549 1.00 51.25 241 PRO A CA 1
ATOM 1858 C C . PRO A 1 241 ? -20.268 26.494 40.953 1.00 51.25 241 PRO A C 1
ATOM 1860 O O . PRO A 1 241 ? -20.334 27.581 41.523 1.00 51.25 241 PRO A O 1
ATOM 1863 N N . CYS A 1 242 ? -19.608 26.330 39.810 1.00 54.97 242 CYS A N 1
ATOM 1864 C CA . CYS A 1 242 ? -18.681 27.305 39.242 1.00 54.97 242 CYS A CA 1
ATOM 1865 C C . CYS A 1 242 ? -19.365 28.654 38.905 1.00 54.97 242 CYS A C 1
ATOM 1867 O O . CYS A 1 242 ? -20.466 28.671 38.362 1.00 54.97 242 CYS A O 1
ATOM 1869 N N . ALA A 1 243 ? -18.709 29.788 39.199 1.00 53.12 243 ALA A N 1
ATOM 1870 C CA . ALA A 1 243 ? -19.254 31.138 38.988 1.00 53.12 243 ALA A CA 1
ATOM 1871 C C . ALA A 1 243 ? -18.441 31.953 37.961 1.00 53.12 243 ALA A C 1
ATOM 1873 O O . ALA A 1 243 ? -17.209 31.922 37.960 1.00 53.12 243 ALA A O 1
ATOM 1874 N N . CYS A 1 244 ? -19.126 32.720 37.104 1.00 49.72 244 CYS A N 1
ATOM 1875 C CA . CYS A 1 244 ? -18.504 33.702 36.209 1.00 49.72 244 CYS A CA 1
ATOM 1876 C C . CYS A 1 244 ? -18.118 34.968 36.989 1.00 49.72 244 CYS A C 1
ATOM 1878 O O . CYS A 1 244 ? -18.970 35.624 37.585 1.00 49.72 244 CYS A O 1
ATOM 1880 N N . SER A 1 245 ? -16.831 35.326 36.978 1.00 53.62 245 SER A N 1
ATOM 1881 C CA . SER A 1 245 ? -16.337 36.583 37.554 1.00 53.62 245 SER A CA 1
ATOM 1882 C C . SER A 1 245 ? -16.290 37.675 36.477 1.00 53.62 245 SER A C 1
ATOM 1884 O O . SER A 1 245 ? -15.832 37.392 35.372 1.00 53.62 245 SER A O 1
ATOM 1886 N N . PRO A 1 246 ? -16.669 38.934 36.769 1.00 54.91 246 PRO A N 1
ATOM 1887 C CA . PRO A 1 246 ? -16.654 40.033 35.793 1.00 54.91 246 PRO A CA 1
ATOM 1888 C C . PRO A 1 246 ? -15.257 40.395 35.245 1.00 54.91 246 PRO A C 1
ATOM 1890 O O . PRO A 1 246 ? -15.160 41.174 34.303 1.00 54.91 246 PRO A O 1
ATOM 1893 N N . ASN A 1 247 ? -14.182 39.816 35.796 1.00 51.78 247 ASN A N 1
ATOM 1894 C CA . ASN A 1 247 ? -12.803 39.965 35.313 1.00 51.78 247 ASN A CA 1
ATOM 1895 C C . ASN A 1 247 ? -12.289 38.751 34.507 1.00 51.78 247 ASN A C 1
ATOM 1897 O O . ASN A 1 247 ? -11.080 38.624 34.301 1.00 51.78 247 ASN A O 1
ATOM 1901 N N . SER A 1 248 ? -13.156 37.831 34.071 1.00 51.66 248 SER A N 1
ATOM 1902 C CA . SER A 1 248 ? -12.733 36.684 33.260 1.00 51.66 248 SER A CA 1
ATOM 1903 C C . SER A 1 248 ? -12.226 37.122 31.883 1.00 51.66 248 SER A C 1
ATOM 1905 O O . SER A 1 248 ? -12.879 37.888 31.175 1.00 51.66 248 SER A O 1
ATOM 1907 N N . ILE A 1 249 ? -11.060 36.607 31.495 1.00 49.44 249 ILE A N 1
ATOM 1908 C CA . ILE A 1 249 ? -10.442 36.854 30.189 1.00 49.44 249 ILE A CA 1
ATOM 1909 C C . ILE A 1 249 ? -11.332 36.222 29.103 1.00 49.44 249 ILE A C 1
ATOM 1911 O O . ILE A 1 249 ? -11.643 35.034 29.216 1.00 49.44 249 ILE A O 1
ATOM 1915 N N . PRO A 1 250 ? -11.716 36.951 28.039 1.00 47.25 250 PRO A N 1
ATOM 1916 C CA . PRO A 1 250 ? -12.456 36.367 26.929 1.00 47.25 250 PRO A CA 1
ATOM 1917 C C . PRO A 1 250 ? -11.580 35.324 26.225 1.00 47.25 250 PRO A C 1
ATOM 1919 O O . PRO A 1 250 ? -10.597 35.656 25.559 1.00 47.25 250 PRO A O 1
ATOM 1922 N N . LEU A 1 251 ? -11.923 34.047 26.386 1.00 50.31 251 LEU A N 1
ATOM 1923 C CA . LEU A 1 251 ? -11.296 32.954 25.651 1.00 50.31 251 LEU A CA 1
ATOM 1924 C C . LEU A 1 251 ? -11.997 32.796 24.303 1.00 50.31 251 LEU A C 1
ATOM 1926 O O . LEU A 1 251 ? -13.216 32.659 24.209 1.00 50.31 251 LEU A O 1
ATOM 1930 N N . THR A 1 252 ? -11.213 32.815 23.230 1.00 51.69 252 THR A N 1
ATOM 1931 C CA . THR A 1 252 ? -11.716 32.602 21.876 1.00 51.69 252 THR A CA 1
ATOM 1932 C C . THR A 1 252 ? -12.263 31.174 21.740 1.00 51.69 252 THR A C 1
ATOM 1934 O O . THR A 1 252 ? -11.552 30.193 21.954 1.00 51.69 252 THR A O 1
ATOM 1937 N N . ARG A 1 253 ? -13.549 31.061 21.367 1.00 56.31 253 ARG A N 1
ATOM 1938 C CA . ARG A 1 253 ? -14.362 29.822 21.286 1.00 56.31 253 ARG A CA 1
ATOM 1939 C C . ARG A 1 253 ? -13.880 28.763 20.270 1.00 56.31 253 ARG A C 1
ATOM 1941 O O . ARG A 1 253 ? -14.567 27.760 20.073 1.00 56.31 253 ARG A O 1
ATOM 1948 N N . ASP A 1 254 ? -12.717 28.945 19.641 1.00 65.88 254 ASP A N 1
ATOM 1949 C CA . ASP A 1 254 ? -12.149 28.020 18.643 1.00 65.88 254 ASP A CA 1
ATOM 1950 C C . ASP A 1 254 ? -11.207 26.974 19.273 1.00 65.88 254 ASP A C 1
ATOM 1952 O O . ASP A 1 254 ? -10.347 26.422 18.597 1.00 65.88 254 ASP A O 1
ATOM 1956 N N . ARG A 1 255 ? -11.332 26.702 20.580 1.00 72.12 255 ARG A N 1
ATOM 1957 C CA . ARG A 1 255 ? -10.489 25.750 21.324 1.00 72.12 255 ARG A CA 1
ATOM 1958 C C . ARG A 1 255 ? -11.308 24.576 21.869 1.00 72.12 255 ARG A C 1
ATOM 1960 O O . ARG A 1 255 ? -12.463 24.746 22.251 1.00 72.12 255 ARG A O 1
ATOM 1967 N N . ALA A 1 256 ? -10.708 23.392 21.914 1.00 75.62 256 ALA A N 1
ATOM 1968 C CA . ALA A 1 256 ? -11.248 22.166 22.494 1.00 75.62 256 ALA A CA 1
ATOM 1969 C C . ALA A 1 256 ? -10.166 21.439 23.300 1.00 75.62 256 ALA A C 1
ATOM 1971 O O . ALA A 1 256 ? -8.981 21.500 22.960 1.00 75.62 256 ALA A O 1
ATOM 1972 N N . ARG A 1 257 ? -10.578 20.738 24.361 1.00 81.50 257 ARG A N 1
ATOM 1973 C CA . ARG A 1 257 ? -9.708 19.813 25.089 1.00 81.50 257 ARG A CA 1
ATOM 1974 C C . ARG A 1 257 ? -9.728 18.471 24.374 1.00 81.50 257 ARG A C 1
ATOM 1976 O O . ARG A 1 257 ? -10.782 17.862 24.224 1.00 81.50 257 ARG A O 1
ATOM 1983 N N . TYR A 1 258 ? -8.559 18.011 23.965 1.00 82.00 258 TYR A N 1
ATOM 1984 C CA . TYR A 1 258 ? -8.365 16.691 23.394 1.00 82.00 258 TYR A CA 1
ATOM 1985 C C . TYR A 1 258 ? -7.754 15.777 24.439 1.00 82.00 258 TYR A C 1
ATOM 1987 O O . TYR A 1 258 ? -6.811 16.164 25.133 1.00 82.00 258 TYR A O 1
ATOM 1995 N N . GLU A 1 259 ? -8.280 14.563 24.528 1.00 87.81 259 GLU A N 1
ATOM 1996 C CA . GLU A 1 259 ? -7.738 13.501 25.361 1.00 87.81 259 GLU A CA 1
ATOM 1997 C C . GLU A 1 259 ? -7.331 12.330 24.467 1.00 87.81 259 GLU A C 1
ATOM 1999 O O . GLU A 1 259 ? -8.097 11.906 23.603 1.00 87.81 259 GLU A O 1
ATOM 2004 N N . GLY A 1 260 ? -6.103 11.849 24.644 1.00 83.31 260 GLY A N 1
ATOM 2005 C CA . GLY A 1 260 ? -5.519 10.792 23.830 1.00 83.31 260 GLY A CA 1
ATOM 2006 C C . GLY A 1 260 ? -4.859 9.722 24.686 1.00 83.31 260 GLY A C 1
ATOM 2007 O O . GLY A 1 260 ? -4.377 9.987 25.793 1.00 83.31 260 GLY A O 1
ATOM 2008 N N . THR A 1 261 ? -4.815 8.506 24.150 1.00 84.06 261 THR A N 1
ATOM 2009 C CA . THR A 1 261 ? -4.098 7.378 24.742 1.00 84.06 261 THR A CA 1
ATOM 2010 C C . THR A 1 261 ? -3.007 6.897 23.793 1.00 84.06 261 THR A C 1
ATOM 2012 O O . THR A 1 261 ? -3.215 6.758 22.590 1.00 84.06 261 THR A O 1
ATOM 2015 N N . VAL A 1 262 ? -1.811 6.655 24.327 1.00 84.56 262 VAL A N 1
ATOM 2016 C CA . VAL A 1 262 ? -0.703 6.033 23.590 1.00 84.56 262 VAL A CA 1
ATOM 2017 C C . VAL A 1 262 ? -0.211 4.811 24.339 1.00 84.56 262 VAL A C 1
ATOM 2019 O O . VAL A 1 262 ? -0.152 4.796 25.567 1.00 84.56 262 VAL A O 1
ATOM 2022 N N . ARG A 1 263 ? 0.154 3.770 23.592 1.00 83.69 263 ARG A N 1
ATOM 2023 C CA . ARG A 1 263 ? 0.650 2.515 24.154 1.00 83.69 263 ARG A CA 1
ATOM 2024 C C . ARG A 1 263 ? 2.148 2.391 23.920 1.00 83.69 263 ARG A C 1
ATOM 2026 O O . ARG A 1 263 ? 2.625 2.532 22.798 1.00 83.69 263 ARG A O 1
ATOM 2033 N N . LEU A 1 264 ? 2.889 2.128 24.987 1.00 80.62 264 LEU A N 1
ATOM 2034 C CA . LEU A 1 264 ? 4.334 1.938 24.950 1.00 80.62 264 LEU A CA 1
ATOM 2035 C C . LEU A 1 264 ? 4.669 0.481 24.614 1.00 80.62 264 LEU A C 1
ATOM 2037 O O . LEU A 1 264 ? 4.137 -0.444 25.224 1.00 80.62 264 LEU A O 1
ATOM 2041 N N . ASN A 1 265 ? 5.601 0.274 23.680 1.00 73.31 265 ASN A N 1
ATOM 2042 C CA . ASN A 1 265 ? 6.014 -1.068 23.247 1.00 73.31 265 ASN A CA 1
ATOM 2043 C C . ASN A 1 265 ? 6.892 -1.797 24.282 1.00 73.31 265 ASN A C 1
ATOM 2045 O O . ASN A 1 265 ? 6.898 -3.023 24.331 1.00 73.31 265 ASN A O 1
ATOM 2049 N N . ASN A 1 266 ? 7.630 -1.063 25.123 1.00 70.56 266 ASN A N 1
ATOM 2050 C CA . ASN A 1 266 ? 8.530 -1.630 26.132 1.00 70.56 266 ASN A CA 1
ATOM 2051 C C . ASN A 1 266 ? 7.929 -1.513 27.544 1.00 70.56 266 ASN A C 1
ATOM 2053 O O . ASN A 1 266 ? 8.272 -0.618 28.316 1.00 70.56 266 ASN A O 1
ATOM 2057 N N . VAL A 1 267 ? 7.000 -2.413 27.868 1.00 70.06 267 VAL A N 1
ATOM 2058 C CA . VAL A 1 267 ? 6.224 -2.390 29.124 1.00 70.06 267 VAL A CA 1
ATOM 2059 C C . VAL A 1 267 ? 7.066 -2.783 30.349 1.00 70.06 267 VAL A C 1
ATOM 2061 O O . VAL A 1 267 ? 6.792 -2.333 31.461 1.00 70.06 267 VAL A O 1
ATOM 2064 N N . SER A 1 268 ? 8.123 -3.581 30.169 1.00 68.25 268 SER A N 1
ATOM 2065 C CA . SER A 1 268 ? 9.005 -4.015 31.262 1.00 68.25 268 SER A CA 1
ATOM 2066 C C . SER A 1 268 ? 9.771 -2.843 31.878 1.00 68.25 268 SER A C 1
ATOM 2068 O O . SER A 1 268 ? 9.793 -2.715 33.099 1.00 68.25 268 SER A O 1
ATOM 2070 N N . ALA A 1 269 ? 10.300 -1.933 31.056 1.00 66.81 269 ALA A N 1
ATOM 2071 C CA . ALA A 1 269 ? 10.959 -0.715 31.535 1.00 66.81 269 ALA A CA 1
ATOM 2072 C C . ALA A 1 269 ? 9.989 0.262 32.232 1.00 66.81 269 ALA A C 1
ATOM 2074 O O . ALA A 1 269 ? 10.380 0.967 33.162 1.00 66.81 269 ALA A O 1
ATOM 2075 N N . VAL A 1 270 ? 8.719 0.291 31.808 1.00 70.38 270 VAL A N 1
ATOM 2076 C CA . VAL A 1 270 ? 7.677 1.142 32.410 1.00 70.38 270 VAL A CA 1
ATOM 2077 C C . VAL A 1 270 ? 7.366 0.684 33.829 1.00 70.38 270 VAL A C 1
ATOM 2079 O O . VAL A 1 270 ? 7.354 1.511 34.736 1.00 70.38 270 VAL A O 1
ATOM 2082 N N . ARG A 1 271 ? 7.185 -0.626 34.042 1.00 70.06 271 ARG A N 1
ATOM 2083 C CA . ARG A 1 271 ? 6.920 -1.189 35.374 1.00 70.06 271 ARG A CA 1
ATOM 2084 C C . ARG A 1 271 ? 8.066 -0.906 36.347 1.00 70.06 271 ARG A C 1
ATOM 2086 O O . ARG A 1 271 ? 7.820 -0.350 37.410 1.00 70.06 271 ARG A O 1
ATOM 2093 N N . THR A 1 272 ? 9.308 -1.179 35.939 1.00 72.81 272 THR A N 1
ATOM 2094 C CA . THR A 1 272 ? 10.499 -0.890 36.759 1.00 72.81 272 THR A CA 1
ATOM 2095 C C . THR A 1 272 ? 10.631 0.600 37.086 1.00 72.81 272 THR A C 1
ATOM 2097 O O . THR A 1 272 ? 11.062 0.956 38.178 1.00 72.81 272 THR A O 1
ATOM 2100 N N . CYS A 1 273 ? 10.255 1.488 36.160 1.00 76.88 273 CYS A N 1
ATOM 2101 C CA . CYS A 1 273 ? 10.273 2.925 36.419 1.00 76.88 273 CYS A CA 1
ATOM 2102 C C . CYS A 1 273 ? 9.176 3.331 37.404 1.00 76.88 273 CYS A C 1
ATOM 2104 O O . CYS A 1 273 ? 9.481 4.012 38.370 1.00 76.88 273 CYS A O 1
ATOM 2106 N N . LEU A 1 274 ? 7.926 2.900 37.211 1.00 73.00 274 LEU A N 1
ATOM 2107 C CA . LEU A 1 274 ? 6.802 3.277 38.083 1.00 73.00 274 LEU A CA 1
ATOM 2108 C C . LEU A 1 274 ? 6.984 2.820 39.541 1.00 73.00 274 LEU A C 1
ATOM 2110 O O . LEU A 1 274 ? 6.444 3.451 40.444 1.00 73.00 274 LEU A O 1
ATOM 2114 N N . GLU A 1 275 ? 7.762 1.762 39.772 1.00 75.12 275 GLU A N 1
ATOM 2115 C CA . GLU A 1 275 ? 8.148 1.284 41.108 1.00 75.12 275 GLU A CA 1
ATOM 2116 C C . GLU A 1 275 ? 9.290 2.106 41.746 1.00 75.12 275 GLU A C 1
ATOM 2118 O O . GLU A 1 275 ? 9.531 2.007 42.949 1.00 75.12 275 GLU A O 1
ATOM 2123 N N . SER A 1 276 ? 9.988 2.942 40.970 1.00 74.38 276 SER A N 1
ATOM 2124 C CA . SER A 1 276 ? 11.090 3.789 41.434 1.00 74.38 276 SER A CA 1
ATOM 2125 C C . SER A 1 276 ? 10.626 5.205 41.785 1.00 74.38 276 SER A C 1
ATOM 2127 O O . SER A 1 276 ? 10.002 5.902 40.982 1.00 74.38 276 SER A O 1
ATOM 2129 N N . ALA A 1 277 ? 11.050 5.701 42.951 1.00 67.06 277 ALA A N 1
ATOM 2130 C CA . ALA A 1 277 ? 10.787 7.070 43.405 1.00 67.06 277 ALA A CA 1
ATOM 2131 C C . ALA A 1 277 ? 11.434 8.164 42.523 1.00 67.06 277 ALA A C 1
ATOM 2133 O O . ALA A 1 277 ? 11.100 9.339 42.654 1.00 67.06 277 ALA A O 1
ATOM 2134 N N . THR A 1 278 ? 12.354 7.802 41.622 1.00 73.06 278 THR A N 1
ATOM 2135 C CA . THR A 1 278 ? 13.078 8.731 40.731 1.00 73.06 278 THR A CA 1
ATOM 2136 C C . THR A 1 278 ? 12.624 8.655 39.269 1.00 73.06 278 THR A C 1
ATOM 2138 O O . THR A 1 278 ? 13.335 9.098 38.366 1.00 73.06 278 THR A O 1
ATOM 2141 N N . CYS A 1 279 ? 11.443 8.095 39.003 1.00 75.69 279 CYS A N 1
ATOM 2142 C CA . CYS A 1 279 ? 10.944 7.896 37.646 1.00 75.69 279 CYS A CA 1
ATOM 2143 C C . CYS A 1 279 ? 10.672 9.213 36.900 1.00 75.69 279 CYS A C 1
ATOM 2145 O O . CYS A 1 279 ? 9.738 9.953 37.203 1.00 75.69 279 CYS A O 1
ATOM 2147 N N . THR A 1 280 ? 11.444 9.475 35.845 1.00 79.56 280 THR A N 1
ATOM 2148 C CA . THR A 1 280 ? 11.305 10.660 34.976 1.00 79.56 280 THR A CA 1
ATOM 2149 C C . THR A 1 280 ? 10.410 10.417 33.754 1.00 79.56 280 THR A C 1
ATOM 2151 O O . THR A 1 280 ? 10.372 11.223 32.822 1.00 79.56 280 THR A O 1
ATOM 2154 N N . LEU A 1 281 ? 9.649 9.320 33.751 1.00 81.50 281 LEU A N 1
ATOM 2155 C CA . LEU A 1 281 ? 8.875 8.874 32.595 1.00 8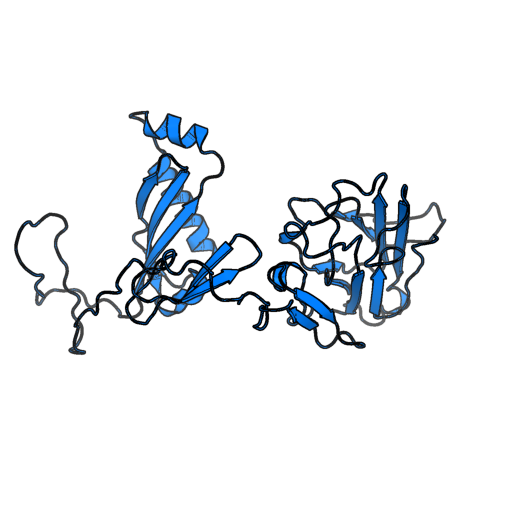1.50 281 LEU A CA 1
ATOM 2156 C C . LEU A 1 281 ? 7.790 9.877 32.178 1.00 81.50 281 LEU A C 1
ATOM 2158 O O . LEU A 1 281 ? 7.690 10.195 30.997 1.00 81.50 281 LEU A O 1
ATOM 2162 N N . LYS A 1 282 ? 7.026 10.438 33.128 1.00 81.00 282 LYS A N 1
ATOM 2163 C CA . LYS A 1 282 ? 5.989 11.450 32.840 1.00 81.00 282 LYS A CA 1
ATOM 2164 C C . LYS A 1 282 ? 6.550 12.665 32.074 1.00 81.00 282 LYS A C 1
ATOM 2166 O O . LYS A 1 282 ? 6.067 12.921 30.974 1.00 81.00 282 LYS A O 1
ATOM 2171 N N . PRO A 1 283 ? 7.587 13.380 32.558 1.00 82.44 283 PRO A N 1
ATOM 2172 C CA . PRO A 1 283 ? 8.158 14.506 31.815 1.00 82.44 283 PRO A CA 1
ATOM 2173 C C . PRO A 1 283 ? 8.776 14.109 30.463 1.00 82.44 283 PRO A C 1
ATOM 2175 O O . PRO A 1 283 ? 8.679 14.876 29.502 1.00 82.44 283 PRO A O 1
ATOM 2178 N N . MET A 1 284 ? 9.365 12.911 30.341 1.00 82.50 284 MET A N 1
ATOM 2179 C CA . MET A 1 284 ? 9.861 12.408 29.052 1.00 82.50 284 MET A CA 1
ATOM 2180 C C . MET A 1 284 ? 8.729 12.184 28.042 1.00 82.50 284 MET A C 1
ATOM 2182 O O . MET A 1 284 ? 8.853 12.586 26.883 1.00 82.50 284 MET A O 1
ATOM 2186 N N . LEU A 1 285 ? 7.620 11.587 28.484 1.00 85.81 285 LEU A N 1
ATOM 2187 C CA . LEU A 1 285 ? 6.432 11.354 27.665 1.00 85.81 285 LEU A CA 1
ATOM 2188 C C . LEU A 1 285 ? 5.793 12.672 27.237 1.00 85.81 285 LEU A C 1
ATOM 2190 O O . LEU A 1 285 ? 5.568 12.864 26.046 1.00 85.81 285 LEU A O 1
ATOM 2194 N N . THR A 1 286 ? 5.603 13.619 28.161 1.00 85.44 286 THR A N 1
ATOM 2195 C CA . THR A 1 286 ? 5.096 14.961 27.836 1.00 85.44 286 THR A CA 1
ATOM 2196 C C . THR A 1 286 ? 5.945 15.626 26.750 1.00 85.44 286 THR A C 1
ATOM 2198 O O . THR A 1 286 ? 5.409 16.185 25.796 1.00 85.44 286 THR A O 1
ATOM 2201 N N . LYS A 1 287 ? 7.280 15.520 26.830 1.00 85.56 287 LYS A N 1
ATOM 2202 C CA . LYS A 1 287 ? 8.188 16.085 25.819 1.00 85.56 287 LYS A CA 1
ATOM 2203 C C . LYS A 1 287 ? 8.036 15.416 24.448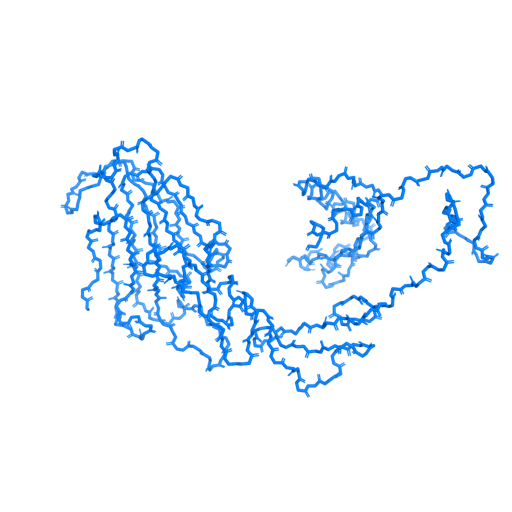 1.00 85.56 287 LYS A C 1
ATOM 2205 O O . LYS A 1 287 ? 8.033 16.114 23.434 1.00 85.56 287 LYS A O 1
ATOM 2210 N N . GLN A 1 288 ? 7.921 14.089 24.404 1.00 86.94 288 GLN A N 1
ATOM 2211 C CA . GLN A 1 288 ? 7.761 13.351 23.146 1.00 86.94 288 GLN A CA 1
ATOM 2212 C C . GLN A 1 288 ? 6.394 13.593 22.507 1.00 86.94 288 GLN A C 1
ATOM 2214 O O . GLN A 1 288 ? 6.324 13.899 21.319 1.00 86.94 288 GLN A O 1
ATOM 2219 N N . ILE A 1 289 ? 5.326 13.551 23.304 1.00 87.50 289 ILE A N 1
ATOM 2220 C CA . ILE A 1 289 ? 3.965 13.848 22.850 1.00 87.50 289 ILE A CA 1
ATOM 2221 C C . ILE A 1 289 ? 3.892 15.293 22.341 1.00 87.50 289 ILE A C 1
ATOM 2223 O O . ILE A 1 289 ? 3.358 15.535 21.265 1.00 87.50 289 ILE A O 1
ATOM 2227 N N . SER A 1 290 ? 4.522 16.250 23.032 1.00 85.75 290 SER A N 1
ATOM 2228 C CA . SER A 1 290 ? 4.607 17.639 22.559 1.00 85.75 290 SER A CA 1
ATOM 2229 C C . SER A 1 290 ? 5.287 17.743 21.195 1.00 85.75 290 SER A C 1
ATOM 2231 O O . SER A 1 290 ? 4.809 18.460 20.318 1.00 85.75 290 SER A O 1
ATOM 2233 N N . LYS A 1 291 ? 6.397 17.021 20.991 1.00 85.12 291 LYS A N 1
ATOM 2234 C CA . LYS A 1 291 ? 7.108 17.011 19.707 1.00 85.12 291 LYS A CA 1
ATOM 2235 C C . LYS A 1 291 ? 6.231 16.442 18.590 1.00 85.12 291 LYS A C 1
ATOM 2237 O O . LYS A 1 291 ? 6.206 17.017 17.506 1.00 85.12 291 LYS A O 1
ATOM 2242 N N . TYR A 1 292 ? 5.505 15.363 18.874 1.00 85.31 292 TYR A N 1
ATOM 2243 C CA . TYR A 1 292 ? 4.581 14.741 17.931 1.00 85.31 292 TYR A CA 1
ATOM 2244 C C . TYR A 1 292 ? 3.430 15.683 17.551 1.00 85.31 292 TYR A C 1
ATOM 2246 O O . TYR A 1 292 ? 3.218 15.954 16.371 1.00 85.31 292 TYR A O 1
ATOM 2254 N N . LEU A 1 293 ? 2.755 16.278 18.539 1.00 83.44 293 LEU A N 1
ATOM 2255 C CA . LEU A 1 293 ? 1.651 17.214 18.301 1.00 83.44 293 LEU A CA 1
ATOM 2256 C C . LEU A 1 293 ? 2.092 18.443 17.491 1.00 83.44 293 LEU A C 1
ATOM 2258 O O . LEU A 1 293 ? 1.359 18.902 16.617 1.00 83.44 293 LEU A O 1
ATOM 2262 N N . LYS A 1 294 ? 3.319 18.934 17.716 1.00 81.62 294 LYS A N 1
ATOM 2263 C CA . LYS A 1 294 ? 3.910 20.013 16.909 1.00 81.62 294 LYS A CA 1
ATOM 2264 C C . LYS A 1 294 ? 4.156 19.601 15.456 1.00 81.62 294 LYS A C 1
ATOM 2266 O O . LYS A 1 294 ? 3.977 20.425 14.565 1.00 81.62 294 LYS A O 1
ATOM 2271 N N . SER A 1 295 ? 4.545 18.350 15.193 1.00 81.19 295 SER A N 1
ATOM 2272 C CA . SER A 1 295 ? 4.715 17.852 13.817 1.00 81.19 295 SER A CA 1
ATOM 2273 C C . SER A 1 295 ? 3.397 17.598 13.083 1.00 81.19 295 SER A C 1
ATOM 2275 O O . SER A 1 295 ? 3.381 17.621 11.857 1.00 81.19 295 SER A O 1
ATOM 2277 N N . SER A 1 296 ? 2.285 17.439 13.805 1.00 77.56 296 SER A N 1
ATOM 2278 C CA . SER A 1 296 ? 0.952 17.243 13.216 1.00 77.56 296 SER A CA 1
ATOM 2279 C C . SER A 1 296 ? 0.325 18.527 12.653 1.00 77.56 296 SER A C 1
ATOM 2281 O O . SER A 1 296 ? -0.801 18.498 12.154 1.00 77.56 296 SER A O 1
ATOM 2283 N N . ASN A 1 297 ? 1.056 19.652 12.689 1.00 79.44 297 ASN A N 1
ATOM 2284 C CA . ASN A 1 297 ? 0.687 20.941 12.094 1.00 79.44 297 ASN A CA 1
ATOM 2285 C C . ASN A 1 297 ? -0.650 21.509 12.638 1.00 79.44 297 ASN A C 1
ATOM 2287 O O . ASN A 1 297 ? -1.391 22.181 11.922 1.00 79.44 297 ASN A O 1
ATOM 2291 N N . LEU A 1 298 ? -0.987 21.191 13.892 1.00 80.44 298 LEU A N 1
ATOM 2292 C CA . LEU A 1 298 ? -2.177 21.688 14.593 1.00 80.44 298 LEU A CA 1
ATOM 2293 C C . LEU A 1 298 ? -2.098 23.214 14.767 1.00 80.44 298 LEU A C 1
ATOM 2295 O O . LEU A 1 298 ? -1.016 23.757 14.982 1.00 80.44 298 LEU A O 1
ATOM 2299 N N . SER A 1 299 ? -3.237 23.902 14.688 1.00 74.88 299 SER A N 1
ATOM 2300 C CA . SER A 1 299 ? -3.307 25.369 14.756 1.00 74.88 299 SER A CA 1
ATOM 2301 C C . SER A 1 299 ? -2.843 25.929 16.103 1.00 74.88 299 SER A C 1
ATOM 2303 O O . SER A 1 299 ? -2.157 26.948 16.150 1.00 74.88 299 SER A O 1
ATOM 2305 N N . VAL A 1 300 ? -3.195 25.255 17.200 1.00 76.50 300 VAL A N 1
ATOM 2306 C CA . VAL A 1 300 ? -2.830 25.610 18.576 1.00 76.50 300 VAL A CA 1
ATOM 2307 C C . VAL A 1 300 ? -2.642 24.321 19.371 1.00 76.50 300 VAL A C 1
ATOM 2309 O O . VAL A 1 300 ? -3.415 23.378 19.211 1.00 76.50 300 VAL A O 1
ATOM 2312 N N . THR A 1 301 ? -1.631 24.285 20.239 1.00 80.62 301 THR A N 1
ATOM 2313 C CA . THR A 1 301 ? -1.426 23.214 21.227 1.00 80.62 301 THR A CA 1
ATOM 2314 C C . THR A 1 301 ? -0.936 23.824 22.538 1.00 80.62 301 THR A C 1
ATOM 2316 O O . THR A 1 301 ? 0.190 24.324 22.595 1.00 80.62 301 THR A O 1
ATOM 2319 N N . GLU A 1 302 ? -1.750 23.779 23.586 1.00 80.75 302 GLU A N 1
ATOM 2320 C CA . GLU A 1 302 ? -1.454 24.364 24.900 1.00 80.75 302 GLU A CA 1
ATOM 2321 C C . GLU A 1 302 ? -1.761 23.376 26.037 1.00 80.75 302 GLU A C 1
ATOM 2323 O O . GLU A 1 302 ? -2.540 22.440 25.862 1.00 80.75 302 GLU A O 1
ATOM 2328 N N . ASP A 1 303 ? -1.119 23.579 27.196 1.00 81.69 303 ASP A N 1
ATOM 2329 C CA . ASP A 1 303 ? -1.353 22.832 28.448 1.00 81.69 303 ASP A CA 1
ATOM 2330 C C . ASP A 1 303 ? -1.414 21.298 28.261 1.00 81.69 303 ASP A C 1
ATOM 2332 O O . ASP A 1 303 ? -2.308 20.600 28.737 1.00 81.69 303 ASP A O 1
ATOM 2336 N N . LEU A 1 304 ? -0.431 20.766 27.524 1.00 84.81 304 LEU A N 1
ATOM 2337 C CA . LEU A 1 304 ? -0.235 19.326 27.390 1.00 84.81 304 LEU A CA 1
ATOM 2338 C C . LEU A 1 304 ? 0.198 18.730 28.734 1.00 84.81 304 LEU A C 1
ATOM 2340 O O . LEU A 1 304 ? 1.284 19.043 29.232 1.00 84.81 304 LEU A O 1
ATOM 2344 N N . ARG A 1 305 ? -0.588 17.789 29.258 1.00 85.69 305 ARG A N 1
ATOM 2345 C CA . ARG A 1 305 ? -0.254 17.033 30.469 1.00 85.69 305 ARG A CA 1
ATOM 2346 C C . ARG A 1 305 ? -0.530 15.550 30.294 1.00 85.69 305 ARG A C 1
ATOM 2348 O O . ARG A 1 305 ? -1.560 15.148 29.760 1.00 85.69 305 ARG A O 1
ATOM 2355 N N . VAL A 1 306 ? 0.381 14.730 30.810 1.00 86.00 306 VAL A N 1
ATOM 2356 C CA . VAL A 1 306 ? 0.152 13.294 30.991 1.00 86.00 306 VAL A CA 1
ATOM 2357 C C . VAL A 1 306 ? -0.677 13.107 32.259 1.00 86.00 306 VAL A C 1
ATOM 2359 O O . VAL A 1 306 ? -0.211 13.418 33.354 1.00 86.00 306 VAL A O 1
ATOM 2362 N N . ILE A 1 307 ? -1.902 12.614 32.089 1.00 82.56 307 ILE A N 1
ATOM 2363 C CA . ILE A 1 307 ? -2.869 12.365 33.159 1.00 82.56 307 ILE A CA 1
ATOM 2364 C C . ILE A 1 307 ? -2.435 11.139 33.957 1.00 82.56 307 ILE A C 1
ATOM 2366 O O . ILE A 1 307 ? -2.306 11.199 35.178 1.00 82.56 307 ILE A O 1
ATOM 2370 N N . ASP A 1 308 ? -2.168 10.036 33.257 1.00 81.31 308 ASP A N 1
ATOM 2371 C CA . ASP A 1 308 ? -1.836 8.761 33.882 1.00 81.31 308 ASP A CA 1
ATOM 2372 C C . ASP A 1 308 ? -0.885 7.913 33.025 1.00 81.31 308 ASP A C 1
ATOM 2374 O O . ASP A 1 308 ? -0.824 8.064 31.802 1.00 81.31 308 ASP A O 1
ATOM 2378 N N . VAL A 1 309 ? -0.126 7.036 33.687 1.00 81.81 309 VAL A N 1
ATOM 2379 C CA . VAL A 1 309 ? 0.759 6.040 33.070 1.00 81.81 309 VAL A CA 1
ATOM 2380 C C . VAL A 1 309 ? 0.494 4.694 33.737 1.00 81.81 309 VAL A C 1
ATOM 2382 O O . VAL A 1 309 ? 0.975 4.429 34.838 1.00 81.81 309 VAL A O 1
ATOM 2385 N N . GLY A 1 310 ? -0.258 3.834 33.061 1.00 77.31 310 GLY A N 1
ATOM 2386 C CA . GLY A 1 310 ? -0.610 2.509 33.547 1.00 77.31 310 GLY A CA 1
ATOM 2387 C C . GLY A 1 310 ? 0.550 1.509 33.480 1.00 77.31 310 GLY A C 1
ATOM 2388 O O . GLY A 1 310 ? 1.408 1.555 32.595 1.00 77.31 310 GLY A O 1
ATOM 2389 N N . PHE A 1 311 ? 0.525 0.513 34.371 1.00 72.06 311 PHE A N 1
ATOM 2390 C CA . PHE A 1 311 ? 1.490 -0.601 34.413 1.00 72.06 311 PHE A CA 1
ATOM 2391 C C . PHE A 1 311 ? 1.483 -1.498 33.162 1.00 72.06 311 PHE A C 1
ATOM 2393 O O . PHE A 1 311 ? 2.390 -2.311 32.973 1.00 72.06 311 PHE A O 1
ATOM 2400 N N . SER A 1 312 ? 0.449 -1.382 32.328 1.00 72.56 312 SER A N 1
ATOM 2401 C CA . SER A 1 312 ? 0.314 -2.030 31.019 1.00 72.56 312 SER A CA 1
ATOM 2402 C C . SER A 1 312 ? 1.047 -1.280 29.896 1.00 72.56 312 SER A C 1
ATOM 2404 O O . SER A 1 312 ? 1.054 -1.754 28.758 1.00 72.56 312 SER A O 1
ATOM 2406 N N . GLY A 1 313 ? 1.658 -0.127 30.200 1.00 74.75 313 GLY A N 1
ATOM 2407 C CA . GLY A 1 313 ? 2.284 0.761 29.222 1.00 74.75 313 GLY A CA 1
ATOM 2408 C C . GLY A 1 313 ? 1.302 1.711 28.531 1.00 74.75 313 GLY A C 1
ATOM 2409 O O . GLY A 1 313 ? 1.676 2.339 27.545 1.00 74.75 313 GLY A O 1
ATOM 2410 N N . GLU A 1 314 ? 0.061 1.807 29.006 1.00 85.00 314 GLU A N 1
ATOM 2411 C CA . GLU A 1 314 ? -0.929 2.764 28.509 1.00 85.00 314 GLU A CA 1
ATOM 2412 C C . GLU A 1 314 ? -0.712 4.140 29.145 1.00 85.00 314 GLU A C 1
ATOM 2414 O O . GLU A 1 314 ? -0.661 4.274 30.364 1.00 85.00 314 GLU A O 1
ATOM 2419 N N . VAL A 1 315 ? -0.559 5.168 28.318 1.00 86.69 315 VAL A N 1
ATOM 2420 C CA . VAL A 1 315 ? -0.325 6.548 28.744 1.00 86.69 315 VAL A CA 1
ATOM 2421 C C . VAL A 1 315 ? -1.499 7.389 28.285 1.00 86.69 315 VAL A C 1
ATOM 2423 O O . VAL A 1 315 ? -1.748 7.496 27.084 1.00 86.69 315 VAL A O 1
ATOM 2426 N N . ARG A 1 316 ? -2.183 8.028 29.230 1.00 86.12 316 ARG A N 1
ATOM 2427 C CA . ARG A 1 316 ? -3.307 8.928 28.964 1.00 86.12 316 ARG A CA 1
ATOM 2428 C C . ARG A 1 316 ? -2.854 10.368 29.135 1.00 86.12 316 ARG A C 1
ATOM 2430 O O . ARG A 1 316 ? -2.219 10.698 30.137 1.00 86.12 316 ARG A O 1
ATOM 2437 N N . PHE A 1 317 ? -3.156 11.232 28.177 1.00 89.25 317 PHE A N 1
ATOM 2438 C CA . PHE A 1 317 ? -2.769 12.642 28.210 1.00 89.25 317 PHE A CA 1
ATOM 2439 C C . PHE A 1 317 ? -3.887 13.534 27.677 1.00 89.25 317 PHE A C 1
ATOM 2441 O O . PHE A 1 317 ? -4.719 13.087 26.892 1.00 89.25 317 PHE A O 1
ATOM 2448 N N . HIS A 1 318 ? -3.878 14.806 28.076 1.00 88.75 318 HIS A N 1
ATOM 2449 C CA . HIS A 1 318 ? -4.724 15.830 27.472 1.00 88.75 318 HIS A CA 1
ATOM 2450 C C . HIS A 1 318 ? -3.908 17.022 26.998 1.00 88.75 318 HIS A C 1
ATOM 2452 O O . HIS A 1 318 ? -2.834 17.292 27.528 1.00 88.75 318 HIS A O 1
ATOM 2458 N N . PHE A 1 319 ? -4.453 17.760 26.041 1.00 88.00 319 PHE A N 1
ATOM 2459 C CA . PHE A 1 319 ? -3.986 19.087 25.652 1.00 88.00 319 PHE A CA 1
ATOM 2460 C C . PHE 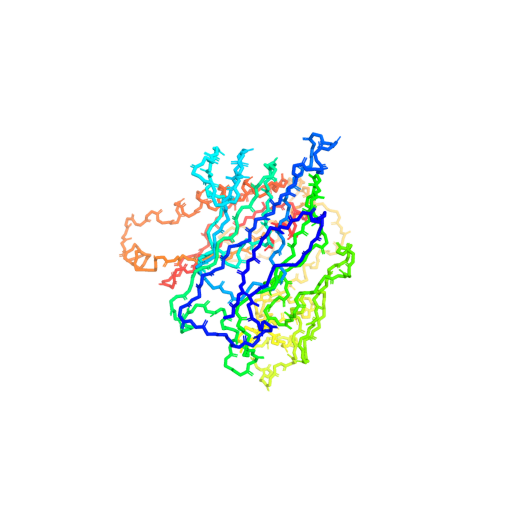A 1 319 ? -5.159 19.912 25.120 1.00 88.00 319 PHE A C 1
ATOM 2462 O O . PHE A 1 319 ? -6.204 19.367 24.765 1.00 88.00 319 PHE A O 1
ATOM 2469 N N . TRP A 1 320 ? -4.989 21.225 25.047 1.00 81.75 320 TRP A N 1
ATOM 2470 C CA . TRP A 1 320 ? -5.940 22.121 24.397 1.00 81.75 320 TRP A CA 1
ATOM 2471 C C . TRP A 1 320 ? -5.480 22.428 22.978 1.00 81.75 320 TRP A C 1
ATOM 2473 O O . TRP A 1 320 ? -4.320 22.786 22.771 1.00 81.75 320 TRP A O 1
ATOM 2483 N N . GLY A 1 321 ? -6.376 22.310 22.002 1.00 84.25 321 GLY A N 1
ATOM 2484 C CA . GLY A 1 321 ? -6.089 22.649 20.610 1.00 84.25 321 GLY A CA 1
ATOM 2485 C C . GLY A 1 321 ? -7.280 23.252 19.879 1.00 84.25 321 GLY A C 1
ATOM 2486 O O . GLY A 1 321 ? -8.353 23.400 20.458 1.00 84.25 321 GLY A O 1
ATOM 2487 N N . GLY A 1 322 ? -7.098 23.625 18.613 1.00 80.62 322 GLY A N 1
ATOM 2488 C CA . GLY A 1 322 ? -8.160 24.234 17.809 1.00 80.62 322 GLY A CA 1
ATOM 2489 C C . GLY A 1 322 ? -9.328 23.273 17.550 1.00 80.62 322 GLY A C 1
ATOM 2490 O O . GLY A 1 322 ? -9.090 22.099 17.264 1.00 80.62 322 GLY A O 1
ATOM 2491 N N . LYS A 1 323 ? -10.589 23.731 17.595 1.00 75.50 323 LYS A N 1
ATOM 2492 C CA . LYS A 1 323 ? -11.765 22.881 17.283 1.00 75.50 323 LYS A CA 1
ATOM 2493 C C . LYS A 1 323 ? -11.716 22.333 15.853 1.00 75.50 323 LYS A C 1
ATOM 2495 O O . LYS A 1 323 ? -12.049 21.175 15.616 1.00 75.50 323 LYS A O 1
ATOM 2500 N N . ARG A 1 324 ? -11.246 23.147 14.902 1.00 74.69 324 ARG A N 1
ATOM 2501 C CA . ARG A 1 324 ? -11.111 22.774 13.479 1.00 74.69 324 ARG A CA 1
ATOM 2502 C C . ARG A 1 324 ? -10.098 21.656 13.226 1.00 74.69 324 ARG A C 1
ATOM 2504 O O . ARG A 1 324 ? -10.169 21.003 12.192 1.00 74.69 324 ARG A O 1
ATOM 2511 N N . ASP A 1 325 ? -9.178 21.422 14.159 1.00 76.88 325 ASP A N 1
ATOM 2512 C CA . ASP A 1 325 ? -8.169 20.373 14.029 1.00 76.88 325 ASP A CA 1
ATOM 2513 C C . ASP A 1 325 ? -8.658 19.002 14.512 1.00 76.88 325 ASP A C 1
ATOM 2515 O O . ASP A 1 325 ? -7.886 18.047 14.492 1.00 76.88 325 ASP A O 1
ATOM 2519 N N . GLY A 1 326 ? -9.925 18.860 14.919 1.00 71.31 326 GLY A N 1
ATOM 2520 C CA . GLY A 1 326 ? -10.431 17.616 15.503 1.00 71.31 326 GLY A CA 1
ATOM 2521 C C . GLY A 1 326 ? -10.235 16.377 14.623 1.00 71.31 326 GLY A C 1
ATOM 2522 O O . GLY A 1 326 ? -9.949 15.302 15.142 1.00 71.31 326 GLY A O 1
ATOM 2523 N N . SER A 1 327 ? -10.307 16.520 13.295 1.00 68.69 327 SER A N 1
ATOM 2524 C CA . SER A 1 327 ? -10.027 15.426 12.353 1.00 68.69 327 SER A CA 1
ATOM 2525 C C . SER A 1 327 ? -8.547 15.047 12.252 1.00 68.69 327 SER A C 1
ATOM 2527 O O . SER A 1 327 ? -8.242 13.960 11.788 1.00 68.69 327 SER A O 1
ATOM 2529 N N . ARG A 1 328 ? -7.639 15.940 12.652 1.00 70.69 328 ARG A N 1
ATOM 2530 C CA . ARG A 1 328 ? -6.178 15.773 12.580 1.00 70.69 328 ARG A CA 1
ATOM 2531 C C . ARG A 1 328 ? -5.584 15.279 13.896 1.00 70.69 328 ARG A C 1
ATOM 2533 O O . ARG A 1 328 ? -4.431 14.857 13.927 1.00 70.69 328 ARG A O 1
ATOM 2540 N N . VAL A 1 329 ? -6.342 15.429 14.983 1.00 70.38 329 VAL A N 1
ATOM 2541 C CA . VAL A 1 329 ? -6.008 14.902 16.310 1.00 70.38 329 VAL A CA 1
ATOM 2542 C C . VAL A 1 329 ? -6.419 13.431 16.451 1.00 70.38 329 VAL A C 1
ATOM 2544 O O . VAL A 1 329 ? -5.743 12.708 17.180 1.00 70.38 329 VAL A O 1
ATOM 2547 N N . ARG A 1 330 ? -7.501 13.002 15.780 1.00 62.59 330 ARG A N 1
ATOM 2548 C CA . ARG A 1 330 ? -7.871 11.580 15.638 1.00 62.59 330 ARG A CA 1
ATOM 2549 C C . ARG A 1 330 ? -6.855 10.832 14.783 1.00 62.59 330 ARG A C 1
ATOM 2551 O O . ARG A 1 330 ? -6.584 9.665 15.135 1.00 62.59 330 ARG A O 1
#

pLDDT: mean 80.64, std 14.51, range [42.06, 98.38]

Foldseek 3Di:
DAAEDEAADQKDKHWDPPFQADDDDQDKYKYKYAQPVVCPDLQWKKKKFQQWAFFQFQKWKWAFLDDDPPDPDTHDTDTPDTHHNVCLQPDGMDIDSHRIIMIIGGDHDQPPGGNDQDPPDDNGGTGMMMMGTGNDDDPQFAHCVQLLVQFGWDADPVRPHIFGHGDPQFDDRSSQFGHFDPDPPQAPDPWTWTDRGDPDIQTHADPQFDDRRSPHGNPPPPPPPDDFFDFDDDPDDPDDPTDTDPPDDRDDPQKDKDKDKDADPCLVVLLVLVPDPPRPPQVVVQVVVVVVVVVLVFPDWADKGFPDQDSRRMTMIMTMGGNVCPVSSD